Protein AF-A0A3M0WFM6-F1 (afdb_monomer_lite)

Secondary structure (DSSP, 8-state):
--HHHHHHHHHHHS----PPPHHHHHTT-EEEEEEEEE--TTT--EEEEEEE--TTTHHHHHHHHHHHHHHHHTS-SS--GGGTT-EEEEEEEETTSTT--EEEEEEETTTEEEEEEEEE--HHHHHHHHHHHHHSSS---EEEETTEEEEEPPPSEEGGGTGGGGGT-HHHHHHHHHHHHHHHHHT--S--TTSEEEEE-SS-EEEEE---TTTTT--S---TTS-SS--HHHHHHHHHHH-HHHHHHHHHHHHHHHHHHHHHTHHHHHHHHHHHHH-HHHHHTHHHHHHHHHHTTTTT-SSSS---HHHHHH--SHHHHHHHHHHHHHT-

Foldseek 3Di:
DDVVLCQVLCVVPNPAAPADALCRLVPQKDFDDKDQPAQDPPPGTFIKTWTDHPPVCVVVNFLRVLLQVCCQPVVGSDCDPQQPPKDWDTWMFRVNDPQGWIKTWIQGPVRDIWIKIKGFDAVQQVLQLLLCCLQPPDHFRWHDDDRIIITTDDDFDQQVVCPPVCLQDLQSLLQVLLQQLSCLLQQQPPDESRQWGWDDDPVGIHIDGHDRNCRLPHQPAAALLSGRYDHPVRNVSSCVRNPDVRSVVSSLVSLQSSLVSCVVCVVSLLVSLVSQQVDPVQQVSLVVSLCVCVVCQVSNDDPDDGQPSPQSVPQPGPSSNSVSSNCSSNVD

pLDDT: mean 86.94, std 11.02, range [44.09, 97.25]

Radius of gyration: 20.69 Å; chains: 1; bounding box: 52×44×56 Å

Sequence (332 aa):
MGMEEILPHINSYATFSKLPGYREVEEGLREREIEIVRKNPYIGDEVVTHLRIPSKLRRRKLSEIRRIASSLYGGYEEIDGSMEGLRVEGIKRIDYANTRPIELRVVLPGELEKRFFVKKFDEKRWFGLELEDILGPFKFPYSASGEGIYEDSIEGFEARDMGDRLFEDPELVGELIKLDVRSGVMLLGDLHESNYLVEFTDERIIVRPIDFDKMFESFAHMSPAGGLLFSEAEFEKAVRVVGRERYESIVRLERDNIRKRVLESGIRTKRLLEVLASSKEANYDLDKCKKLIISHRNTYAPLSGRFPISGIESARNMGELLENHMRNRLNL

Structure (mmCIF, N/CA/C/O backbone):
data_AF-A0A3M0WFM6-F1
#
_entry.id   AF-A0A3M0WFM6-F1
#
loop_
_atom_site.group_PDB
_atom_site.id
_atom_site.type_symbol
_atom_site.label_atom_id
_atom_site.label_alt_id
_atom_site.label_comp_id
_atom_site.label_asym_id
_atom_site.label_entity_id
_atom_site.label_seq_id
_atom_site.pdbx_PDB_ins_code
_atom_site.Cartn_x
_atom_site.Cartn_y
_atom_site.Cartn_z
_atom_site.occupancy
_atom_site.B_iso_or_equiv
_atom_site.auth_seq_id
_atom_site.auth_comp_id
_atom_site.auth_asym_id
_atom_site.auth_atom_id
_atom_site.pdbx_PDB_model_num
ATOM 1 N N . MET A 1 1 ? 15.943 10.145 6.472 1.00 60.78 1 MET A N 1
ATOM 2 C CA . MET A 1 1 ? 16.897 9.113 6.940 1.00 60.78 1 MET A CA 1
ATOM 3 C C . MET A 1 1 ? 17.554 8.520 5.702 1.00 60.78 1 MET A C 1
ATOM 5 O O . MET A 1 1 ? 16.935 8.562 4.648 1.00 60.78 1 MET A O 1
ATOM 9 N N . GLY A 1 2 ? 18.816 8.089 5.749 1.00 61.25 2 GLY A N 1
ATOM 10 C CA . GLY A 1 2 ? 19.432 7.447 4.576 1.00 61.25 2 GLY A CA 1
ATOM 11 C C . GLY A 1 2 ? 18.961 5.998 4.431 1.00 61.25 2 GLY A C 1
ATOM 12 O O . GLY A 1 2 ? 18.628 5.374 5.437 1.00 61.25 2 GLY A O 1
ATOM 13 N N . MET A 1 3 ? 18.989 5.436 3.214 1.00 65.19 3 MET A N 1
ATOM 14 C CA . MET A 1 3 ? 18.721 4.004 2.987 1.00 65.19 3 MET A CA 1
ATOM 15 C C . MET A 1 3 ? 19.538 3.135 3.958 1.00 65.19 3 MET A C 1
ATOM 17 O O . MET A 1 3 ? 19.006 2.203 4.541 1.00 65.19 3 MET A O 1
ATOM 21 N N . GLU A 1 4 ? 20.796 3.503 4.217 1.00 65.19 4 GLU A N 1
ATOM 22 C CA . GLU A 1 4 ? 21.730 2.815 5.121 1.00 65.19 4 GLU A CA 1
ATOM 23 C C . GLU A 1 4 ? 21.196 2.554 6.540 1.00 65.19 4 GLU A C 1
ATOM 25 O O . GLU A 1 4 ? 21.543 1.535 7.132 1.00 65.19 4 GLU A O 1
ATOM 30 N N . GLU A 1 5 ? 20.334 3.420 7.078 1.00 66.38 5 GLU A N 1
ATOM 31 C CA . GLU A 1 5 ? 19.743 3.257 8.417 1.00 66.38 5 GLU A CA 1
ATOM 32 C C . GLU A 1 5 ? 18.503 2.342 8.403 1.00 66.38 5 GLU A C 1
ATOM 34 O O . GLU A 1 5 ? 18.210 1.668 9.390 1.00 66.38 5 GLU A O 1
ATOM 39 N N . ILE A 1 6 ? 17.799 2.273 7.269 1.00 69.69 6 ILE A N 1
ATOM 40 C CA . ILE A 1 6 ? 16.616 1.423 7.054 1.00 69.69 6 ILE A CA 1
ATOM 41 C C . ILE A 1 6 ? 17.035 0.019 6.601 1.00 69.69 6 ILE A C 1
ATOM 43 O O . ILE A 1 6 ? 16.381 -0.974 6.927 1.00 69.69 6 ILE A O 1
ATOM 47 N N . LEU A 1 7 ? 18.162 -0.079 5.889 1.00 64.62 7 LEU A N 1
ATOM 48 C CA . LEU A 1 7 ? 18.689 -1.317 5.327 1.00 64.62 7 LEU A CA 1
ATOM 49 C C . LEU A 1 7 ? 18.781 -2.451 6.356 1.00 64.62 7 LEU A C 1
ATOM 51 O O . LEU A 1 7 ? 18.325 -3.529 6.022 1.00 64.62 7 LEU A O 1
ATOM 55 N N . PRO A 1 8 ? 19.264 -2.287 7.603 1.00 66.00 8 PRO A N 1
ATOM 56 C CA . PRO A 1 8 ? 19.274 -3.377 8.585 1.00 66.00 8 PRO A CA 1
ATOM 57 C C . PRO A 1 8 ? 17.885 -3.950 8.911 1.00 66.00 8 PRO A C 1
ATOM 59 O O . PRO A 1 8 ? 17.749 -5.150 9.171 1.00 66.00 8 PRO A O 1
ATOM 62 N N . HIS A 1 9 ? 16.851 -3.105 8.897 1.00 69.56 9 HIS A N 1
ATOM 63 C CA . HIS A 1 9 ? 15.471 -3.538 9.087 1.00 69.56 9 HIS A CA 1
ATOM 64 C C . HIS A 1 9 ? 14.950 -4.254 7.845 1.00 69.56 9 HIS A C 1
ATOM 66 O O . HIS A 1 9 ? 14.437 -5.365 7.975 1.00 69.56 9 HIS A O 1
ATOM 72 N N . ILE A 1 10 ? 15.155 -3.667 6.658 1.00 63.72 10 ILE A N 1
ATOM 73 C CA . ILE A 1 10 ? 14.872 -4.323 5.374 1.00 63.72 10 ILE A CA 1
ATOM 74 C C . ILE A 1 10 ? 15.575 -5.683 5.358 1.00 63.72 10 ILE A C 1
ATOM 76 O O . ILE A 1 10 ? 14.895 -6.680 5.267 1.00 63.72 10 ILE A O 1
ATOM 80 N N . ASN A 1 11 ? 16.875 -5.781 5.631 1.00 59.31 11 ASN A N 1
ATOM 81 C CA . ASN A 1 11 ? 17.651 -7.031 5.685 1.00 59.31 11 ASN A CA 1
ATOM 82 C C . ASN A 1 11 ? 17.060 -8.111 6.600 1.00 59.31 11 ASN A C 1
ATOM 84 O O . ASN A 1 11 ? 17.353 -9.291 6.427 1.00 59.31 11 ASN A O 1
ATOM 88 N N . SER A 1 12 ? 16.304 -7.712 7.623 1.00 61.44 12 SER A N 1
ATOM 89 C CA . SER A 1 12 ? 15.719 -8.640 8.586 1.00 61.44 12 SER A CA 1
ATOM 90 C C . SER A 1 12 ? 14.396 -9.248 8.123 1.00 61.44 12 SER A C 1
ATOM 92 O O . SER A 1 12 ? 14.039 -10.319 8.612 1.00 61.44 12 SER A O 1
ATOM 94 N N . TYR A 1 13 ? 13.658 -8.563 7.244 1.00 59.66 13 TYR A N 1
ATOM 95 C CA . TYR A 1 13 ? 12.277 -8.924 6.881 1.00 59.66 13 TYR A CA 1
ATOM 96 C C . TYR A 1 13 ? 11.955 -8.824 5.387 1.00 59.66 13 TYR A C 1
ATOM 98 O O . TYR A 1 13 ? 10.911 -9.292 4.947 1.00 59.66 13 TYR A O 1
ATOM 106 N N . ALA A 1 14 ? 12.874 -8.267 4.618 1.00 51.12 14 ALA A N 1
ATOM 107 C CA . ALA A 1 14 ? 12.911 -8.183 3.177 1.00 51.12 14 ALA A CA 1
ATOM 108 C C . ALA A 1 14 ? 14.264 -8.736 2.696 1.00 51.12 14 ALA A C 1
ATOM 110 O O . ALA A 1 14 ? 15.294 -8.665 3.372 1.00 51.12 14 ALA A O 1
ATOM 111 N N . THR A 1 15 ? 14.274 -9.335 1.513 1.00 47.84 15 THR A N 1
ATOM 112 C CA . THR A 1 15 ? 15.506 -9.807 0.879 1.00 47.84 15 THR A CA 1
ATOM 113 C C . THR A 1 15 ? 16.409 -8.613 0.579 1.00 47.84 15 THR A C 1
ATOM 115 O O . THR A 1 15 ? 16.064 -7.781 -0.261 1.00 47.84 15 THR A O 1
ATOM 118 N N . PHE A 1 16 ? 17.566 -8.519 1.251 1.00 47.47 16 PHE A N 1
ATOM 119 C CA . PHE A 1 16 ? 18.608 -7.581 0.830 1.00 47.47 16 PHE A CA 1
ATOM 120 C C . PHE A 1 16 ? 18.943 -7.883 -0.615 1.00 47.47 16 PHE A C 1
ATOM 122 O O . PHE A 1 16 ? 19.230 -9.036 -0.942 1.00 47.47 16 PHE A O 1
ATOM 129 N N . SER A 1 17 ? 18.884 -6.852 -1.452 1.00 60.25 17 SER A N 1
ATOM 130 C CA . SER A 1 17 ? 19.018 -7.048 -2.874 1.00 60.25 17 SER A CA 1
ATOM 131 C C . SER A 1 17 ? 20.182 -6.225 -3.432 1.00 60.25 17 SER A C 1
ATOM 133 O O . SER A 1 17 ? 20.265 -5.022 -3.195 1.00 60.25 17 SER A O 1
ATOM 135 N N . LYS A 1 18 ? 21.101 -6.832 -4.190 1.00 71.12 18 LYS A N 1
ATOM 136 C CA . LYS A 1 18 ? 22.095 -6.126 -5.032 1.00 71.12 18 LYS A CA 1
ATOM 137 C C . LYS A 1 18 ? 21.456 -5.623 -6.334 1.00 71.12 18 LYS A C 1
ATOM 139 O O . LYS A 1 18 ? 22.113 -5.594 -7.386 1.00 71.12 18 LYS A O 1
ATOM 144 N N . LEU A 1 19 ? 20.154 -5.363 -6.309 1.00 82.06 19 LEU A N 1
ATOM 145 C CA . LEU A 1 19 ? 19.385 -4.932 -7.462 1.00 82.06 19 LEU A CA 1
ATOM 146 C C . LEU A 1 19 ? 19.747 -3.488 -7.839 1.00 82.06 19 LEU A C 1
ATOM 148 O O . LEU A 1 19 ? 20.232 -2.725 -7.010 1.00 82.06 19 LEU A O 1
ATOM 152 N N . PRO A 1 20 ? 19.563 -3.113 -9.109 1.00 85.31 20 PRO A N 1
ATOM 153 C CA . PRO A 1 20 ? 19.909 -1.778 -9.586 1.00 85.31 20 PRO A CA 1
ATOM 154 C C . PRO A 1 20 ? 18.926 -0.732 -9.053 1.00 85.31 20 PRO A C 1
ATOM 156 O O . PRO A 1 20 ? 17.717 -0.879 -9.233 1.00 85.31 20 PRO A O 1
ATOM 159 N N . GLY A 1 21 ? 19.415 0.356 -8.460 1.00 86.81 21 GLY A N 1
ATOM 160 C CA . GLY A 1 21 ? 18.557 1.441 -7.970 1.00 86.81 21 GLY A CA 1
ATOM 161 C C . GLY A 1 21 ? 17.763 2.140 -9.086 1.00 86.81 21 GLY A C 1
ATOM 162 O O . GLY A 1 21 ? 18.010 1.932 -10.275 1.00 86.81 21 GLY A O 1
ATOM 163 N N . TYR A 1 22 ? 16.836 3.037 -8.724 1.00 88.94 22 TYR A N 1
ATOM 164 C CA . TYR A 1 22 ? 15.985 3.745 -9.699 1.00 88.94 22 TYR A CA 1
ATOM 165 C C . TYR A 1 22 ? 16.795 4.396 -10.838 1.00 88.94 22 TYR A C 1
ATOM 167 O O . TYR A 1 22 ? 16.509 4.178 -12.016 1.00 88.94 22 TYR A O 1
ATOM 175 N N . ARG A 1 23 ? 17.857 5.146 -10.498 1.00 88.38 23 ARG A N 1
ATOM 176 C CA . ARG A 1 23 ? 18.717 5.810 -11.496 1.00 88.38 23 ARG A CA 1
ATOM 177 C C . ARG A 1 23 ? 19.427 4.814 -12.400 1.00 88.38 23 ARG A C 1
ATOM 179 O O . ARG A 1 23 ? 19.553 5.064 -13.593 1.00 88.38 23 ARG A O 1
ATOM 186 N N . GLU A 1 24 ? 19.888 3.697 -11.845 1.00 89.94 24 GLU A N 1
ATOM 187 C CA . GLU A 1 24 ? 20.563 2.657 -12.617 1.00 89.94 24 GLU A CA 1
ATOM 188 C C . GLU A 1 24 ? 19.611 1.997 -13.602 1.00 89.94 24 GLU A C 1
ATOM 190 O O . GLU A 1 24 ? 20.040 1.722 -14.713 1.00 89.94 24 GLU A O 1
ATOM 195 N N . VAL A 1 25 ? 18.330 1.808 -13.262 1.00 90.38 25 VAL A N 1
ATOM 196 C CA . VAL A 1 25 ? 17.303 1.322 -14.199 1.00 90.38 25 VAL A CA 1
ATOM 197 C C . VAL A 1 25 ? 17.003 2.369 -15.276 1.00 90.38 25 VAL A C 1
ATOM 199 O O . VAL A 1 25 ? 16.996 2.038 -16.466 1.00 90.38 25 VAL A O 1
ATOM 202 N N . GLU A 1 26 ? 16.844 3.636 -14.892 1.00 91.94 26 GLU A N 1
ATOM 203 C CA . GLU A 1 26 ? 16.517 4.752 -15.792 1.00 91.94 26 GLU A CA 1
ATOM 204 C C . GLU A 1 26 ? 17.650 5.083 -16.784 1.00 91.94 26 GLU A C 1
ATOM 206 O O . GLU A 1 26 ? 17.400 5.405 -17.950 1.00 91.94 26 GLU A O 1
ATOM 211 N N . GLU A 1 27 ? 18.911 4.969 -16.355 1.00 92.25 27 GLU A N 1
ATOM 212 C CA . GLU A 1 27 ? 20.076 5.461 -17.093 1.00 92.25 27 GLU A CA 1
ATOM 213 C C . GLU A 1 27 ? 20.142 4.906 -18.526 1.00 92.25 27 GLU A C 1
ATOM 215 O O . GLU A 1 27 ? 20.224 3.701 -18.757 1.00 92.25 27 GLU A O 1
ATOM 220 N N . GLY A 1 28 ? 20.177 5.785 -19.525 1.00 91.06 28 GLY A N 1
ATOM 221 C CA . GLY A 1 28 ? 20.380 5.381 -20.916 1.00 91.06 28 GLY A CA 1
ATOM 222 C C . GLY A 1 28 ? 19.154 4.772 -21.602 1.00 91.06 28 GLY A C 1
ATOM 223 O O . GLY A 1 28 ? 19.253 4.451 -22.790 1.00 91.06 28 GLY A O 1
ATOM 224 N N . LEU A 1 29 ? 18.003 4.665 -20.927 1.00 94.50 29 LEU A N 1
ATOM 225 C CA . LEU A 1 29 ? 16.721 4.484 -21.609 1.00 94.50 29 LEU A CA 1
ATOM 226 C C . LEU A 1 29 ? 16.443 5.691 -22.517 1.00 94.50 29 LEU A C 1
ATOM 228 O O . LEU A 1 29 ? 16.884 6.814 -22.260 1.00 94.50 29 LEU A O 1
ATOM 232 N N . ARG A 1 30 ? 15.757 5.453 -23.635 1.00 95.25 30 ARG A N 1
ATOM 233 C CA . ARG A 1 30 ? 15.396 6.497 -24.602 1.00 95.25 30 ARG A CA 1
ATOM 234 C C . ARG A 1 30 ? 13.903 6.493 -24.832 1.00 95.25 30 ARG A C 1
ATOM 236 O O . ARG A 1 30 ? 13.300 5.429 -24.890 1.00 95.25 30 ARG A O 1
ATOM 243 N N . GLU A 1 31 ? 13.337 7.671 -25.026 1.00 95.75 31 GLU A N 1
ATOM 244 C CA . GLU A 1 31 ? 11.938 7.808 -25.406 1.00 95.75 31 GLU A CA 1
ATOM 245 C C . GLU A 1 31 ? 11.722 7.199 -26.795 1.00 95.75 31 GLU A C 1
ATOM 247 O O . GLU A 1 31 ? 12.588 7.264 -27.682 1.00 95.75 31 GLU A O 1
ATOM 252 N N . ARG A 1 32 ? 10.590 6.519 -26.945 1.00 94.38 32 ARG A N 1
ATOM 253 C CA . ARG A 1 32 ? 10.145 5.913 -28.196 1.00 94.38 32 ARG A CA 1
ATOM 254 C C . ARG A 1 32 ? 8.880 6.599 -28.684 1.00 94.38 32 ARG A C 1
ATOM 256 O O . ARG A 1 32 ? 8.830 6.991 -29.843 1.00 94.38 32 ARG A O 1
ATOM 263 N N . GLU A 1 33 ? 7.889 6.697 -27.811 1.00 95.69 33 GLU A N 1
ATOM 264 C CA . GLU A 1 33 ? 6.546 7.167 -28.132 1.00 95.69 33 GLU A CA 1
ATOM 265 C C . GLU A 1 33 ? 5.888 7.730 -26.875 1.00 95.69 33 GLU A C 1
ATOM 267 O O . GLU A 1 33 ? 6.171 7.269 -25.771 1.00 95.69 33 GLU A O 1
ATOM 272 N N . ILE A 1 34 ? 5.025 8.723 -27.057 1.00 95.31 34 ILE A N 1
ATOM 273 C CA . ILE A 1 34 ? 4.228 9.329 -25.997 1.00 95.31 34 ILE A CA 1
ATOM 274 C C . ILE A 1 34 ? 2.766 8.982 -26.274 1.00 95.31 34 ILE A C 1
ATOM 276 O O . ILE A 1 34 ? 2.267 9.235 -27.369 1.00 95.31 34 ILE A O 1
ATOM 280 N N . GLU A 1 35 ? 2.096 8.407 -25.284 1.00 95.31 35 GLU A N 1
ATOM 281 C CA . GLU A 1 35 ? 0.701 7.984 -25.346 1.00 95.31 35 GLU A CA 1
ATOM 282 C C . GLU A 1 35 ? -0.120 8.817 -24.355 1.00 95.31 35 GLU A C 1
ATOM 284 O O . GLU A 1 35 ? 0.214 8.897 -23.172 1.00 95.31 35 GLU A O 1
ATOM 289 N N . ILE A 1 36 ? -1.202 9.436 -24.834 1.00 93.19 36 ILE A N 1
ATOM 290 C CA . ILE A 1 36 ? -2.195 10.082 -23.970 1.00 93.19 36 ILE A CA 1
ATOM 291 C C . ILE A 1 36 ? -3.143 8.991 -23.480 1.00 93.19 36 ILE A C 1
ATOM 293 O O . ILE A 1 36 ? -3.945 8.481 -24.263 1.00 93.19 36 ILE A O 1
ATOM 297 N N . VAL A 1 37 ? -3.048 8.643 -22.198 1.00 90.25 37 VAL A N 1
ATOM 298 C CA . VAL A 1 37 ? -3.878 7.592 -21.589 1.00 90.25 37 VAL A CA 1
ATOM 299 C C . VAL A 1 37 ? -5.224 8.132 -21.122 1.00 90.25 37 VAL A C 1
ATOM 301 O O . VAL A 1 37 ? -6.227 7.424 -21.181 1.00 90.25 37 VAL A O 1
ATOM 304 N N . ARG A 1 38 ? -5.283 9.409 -20.728 1.00 85.75 38 ARG A N 1
ATOM 305 C CA . ARG A 1 38 ? -6.531 10.077 -20.348 1.00 85.75 38 ARG A CA 1
ATOM 306 C C . ARG A 1 38 ? -6.473 11.545 -20.731 1.00 85.75 38 ARG A C 1
ATOM 308 O O . ARG A 1 38 ? -5.509 12.236 -20.422 1.00 85.75 38 ARG A O 1
ATOM 315 N N . LYS A 1 39 ? -7.526 12.043 -21.377 1.00 87.69 39 LYS A N 1
ATOM 316 C CA . LYS A 1 39 ? -7.666 13.480 -21.631 1.00 87.69 39 LYS A CA 1
ATOM 317 C C . LYS A 1 39 ? -8.304 14.159 -20.434 1.00 87.69 39 LYS A C 1
ATOM 319 O O . LYS A 1 39 ? -9.345 13.697 -19.967 1.00 87.69 39 LYS A O 1
ATOM 324 N N . ASN A 1 40 ? -7.731 15.268 -19.980 1.00 79.25 40 ASN A N 1
ATOM 325 C CA . ASN A 1 40 ? -8.344 16.073 -18.929 1.00 79.25 40 ASN A CA 1
ATOM 326 C C . ASN A 1 40 ? -8.252 17.569 -19.270 1.00 79.25 40 ASN A C 1
ATOM 328 O O . ASN A 1 40 ? -7.165 18.150 -19.233 1.00 79.25 40 ASN A O 1
ATOM 332 N N . PRO A 1 41 ? -9.388 18.223 -19.575 1.00 75.44 41 PRO A N 1
ATOM 333 C CA . PRO A 1 41 ? -9.395 19.611 -20.027 1.00 75.44 41 PRO A CA 1
ATOM 334 C C . PRO A 1 41 ? -9.065 20.626 -18.921 1.00 75.44 41 PRO A C 1
ATOM 336 O O . PRO A 1 41 ? -8.874 21.799 -19.233 1.00 75.44 41 PRO A O 1
ATOM 339 N N . TYR A 1 42 ? -9.008 20.209 -17.651 1.00 74.50 42 TYR A N 1
ATOM 340 C CA . TYR A 1 42 ? -8.830 21.110 -16.508 1.00 74.50 42 TYR A CA 1
ATOM 341 C C . TYR A 1 42 ? -7.418 21.085 -15.923 1.00 74.50 42 TYR A C 1
ATOM 343 O O . TYR A 1 42 ? -6.902 22.135 -15.548 1.00 74.50 42 TYR A O 1
ATOM 351 N N . ILE A 1 43 ? -6.796 19.907 -15.844 1.00 75.44 43 ILE A N 1
ATOM 352 C CA . ILE A 1 43 ? -5.472 19.725 -15.216 1.00 75.44 43 ILE A CA 1
ATOM 353 C C . ILE A 1 43 ? -4.396 19.213 -16.183 1.00 75.44 43 ILE A C 1
ATOM 355 O O . ILE A 1 43 ? -3.245 19.055 -15.785 1.00 75.44 43 ILE A O 1
ATOM 359 N N . GLY A 1 44 ? -4.745 19.027 -17.460 1.00 83.25 44 GLY A N 1
ATOM 360 C CA . GLY A 1 44 ? -3.849 18.513 -18.493 1.00 83.25 44 GLY A CA 1
ATOM 361 C C . GLY A 1 44 ? -3.975 17.004 -18.685 1.00 83.25 44 GLY A C 1
ATOM 362 O O . GLY A 1 44 ? -4.418 16.280 -17.798 1.00 83.25 44 GLY A O 1
ATOM 363 N N . ASP A 1 45 ? -3.606 16.539 -19.875 1.00 89.81 45 ASP A N 1
ATOM 364 C CA . ASP A 1 45 ? -3.698 15.129 -20.244 1.00 89.81 45 ASP A CA 1
ATOM 365 C C . ASP A 1 45 ? -2.780 14.257 -19.369 1.00 89.81 45 ASP A C 1
ATOM 367 O O . ASP A 1 45 ? -1.619 14.593 -19.123 1.00 89.81 45 ASP A O 1
ATOM 371 N N . GLU A 1 46 ? -3.292 13.107 -18.930 1.00 90.56 46 GLU A N 1
ATOM 372 C CA . GLU A 1 46 ? -2.481 12.063 -18.312 1.00 90.56 46 GLU A CA 1
ATOM 373 C C . GLU A 1 46 ? -1.746 11.315 -19.429 1.00 90.56 46 GLU A C 1
ATOM 375 O O . GLU A 1 46 ? -2.352 10.813 -20.385 1.00 90.56 46 GLU A O 1
ATOM 380 N N . VAL A 1 47 ? -0.420 11.271 -19.325 1.00 93.44 47 VAL A N 1
ATOM 381 C CA . VAL A 1 47 ? 0.470 10.818 -20.395 1.00 93.44 47 VAL A CA 1
ATOM 382 C C . VAL A 1 47 ? 1.450 9.773 -19.875 1.00 93.44 47 VAL A C 1
ATOM 384 O O . VAL A 1 47 ? 1.953 9.875 -18.754 1.00 93.44 47 VAL A O 1
ATOM 387 N N . VAL A 1 48 ? 1.755 8.787 -20.718 1.00 95.75 48 VAL A N 1
ATOM 388 C CA . VAL A 1 48 ? 2.834 7.822 -20.491 1.00 95.75 48 VAL A CA 1
ATOM 389 C C . VAL A 1 48 ? 3.841 7.863 -21.637 1.00 95.75 48 VAL A C 1
ATOM 391 O O . VAL A 1 48 ? 3.478 7.946 -22.812 1.00 95.75 48 VAL A O 1
ATOM 394 N N . THR A 1 49 ? 5.126 7.762 -21.308 1.00 96.62 49 THR A N 1
ATOM 395 C CA . THR A 1 49 ? 6.204 7.682 -22.297 1.00 96.62 49 THR A CA 1
ATOM 396 C C . THR A 1 49 ? 6.687 6.245 -22.418 1.00 96.62 49 THR A C 1
ATOM 398 O O . THR A 1 49 ? 7.295 5.700 -21.497 1.00 96.62 49 THR A O 1
ATOM 401 N N . HIS A 1 50 ? 6.491 5.626 -23.578 1.00 97.12 50 HIS A N 1
ATOM 402 C CA . HIS A 1 50 ? 7.099 4.340 -23.905 1.00 97.12 50 HIS A CA 1
ATOM 403 C C . HIS A 1 50 ? 8.603 4.513 -24.086 1.00 97.12 50 HIS A C 1
ATOM 405 O O . HIS A 1 50 ? 9.073 5.346 -24.868 1.00 97.12 50 HIS A O 1
ATOM 411 N N . LEU A 1 51 ? 9.372 3.691 -23.380 1.00 96.88 51 LEU A N 1
ATOM 412 C CA . LEU A 1 51 ? 10.826 3.721 -23.374 1.00 96.88 51 LEU A CA 1
ATOM 413 C C . LEU A 1 51 ? 11.392 2.542 -24.168 1.00 96.88 51 LEU A C 1
ATOM 415 O O . LEU A 1 51 ? 10.836 1.446 -24.224 1.00 96.88 51 LEU A O 1
ATOM 419 N N . ARG A 1 52 ? 12.554 2.757 -24.783 1.00 95.38 52 ARG A N 1
ATOM 420 C CA . ARG A 1 52 ? 13.335 1.724 -25.465 1.00 95.38 52 ARG A CA 1
ATOM 421 C C . ARG A 1 52 ? 14.739 1.638 -24.891 1.00 95.38 52 ARG A C 1
ATOM 423 O O . ARG A 1 52 ? 15.366 2.649 -24.572 1.00 95.38 52 ARG A O 1
ATOM 430 N N . ILE A 1 53 ? 15.267 0.419 -24.857 1.00 96.00 53 ILE A N 1
ATOM 431 C CA . ILE A 1 53 ? 16.664 0.169 -24.509 1.00 96.00 53 ILE A CA 1
ATOM 432 C C . ILE A 1 53 ? 17.526 0.278 -25.780 1.00 96.00 53 ILE A C 1
ATOM 434 O O . ILE A 1 53 ? 17.295 -0.473 -26.734 1.00 96.00 53 ILE A O 1
ATOM 438 N N . PRO A 1 54 ? 18.544 1.157 -25.828 1.00 95.19 54 PRO A N 1
ATOM 439 C CA . PRO A 1 54 ? 19.497 1.192 -26.935 1.00 95.19 54 PRO A CA 1
ATOM 440 C C . PRO A 1 54 ? 20.248 -0.134 -27.097 1.00 95.19 54 PRO A C 1
ATOM 442 O O . PRO A 1 54 ? 20.635 -0.753 -26.107 1.00 95.19 54 PRO A O 1
ATOM 445 N N . SER A 1 55 ? 20.559 -0.535 -28.335 1.00 94.62 55 SER A N 1
ATOM 446 C CA . SER A 1 55 ? 21.213 -1.824 -28.627 1.00 94.62 55 SER A CA 1
ATOM 447 C C . SER A 1 55 ? 22.506 -2.047 -27.834 1.00 94.62 55 SER A C 1
ATOM 449 O O . SER A 1 55 ? 22.755 -3.156 -27.373 1.00 94.62 55 SER A O 1
ATOM 451 N N . LYS A 1 56 ? 23.285 -0.979 -27.598 1.00 95.25 56 LYS A N 1
ATOM 452 C CA . LYS A 1 56 ? 24.531 -1.018 -26.810 1.00 95.25 56 LYS A CA 1
ATOM 453 C C . LYS A 1 56 ? 24.317 -1.384 -25.333 1.00 95.25 56 LYS A C 1
ATOM 455 O O . LYS A 1 56 ? 25.213 -1.947 -24.721 1.00 95.25 56 LYS A O 1
ATOM 460 N N . LEU A 1 57 ? 23.146 -1.078 -24.769 1.00 94.44 57 LEU A N 1
ATOM 461 C CA . LEU A 1 57 ? 22.812 -1.313 -23.358 1.00 94.44 57 LEU A CA 1
ATOM 462 C C . LEU A 1 57 ? 21.896 -2.529 -23.153 1.00 94.44 57 LEU A C 1
ATOM 464 O O . LEU A 1 57 ? 21.665 -2.932 -22.015 1.00 94.44 57 LEU A O 1
ATOM 468 N N . ARG A 1 58 ? 21.393 -3.137 -24.239 1.00 93.00 58 ARG A N 1
ATOM 469 C CA . ARG A 1 58 ? 20.345 -4.170 -24.211 1.00 93.00 58 ARG A CA 1
ATOM 470 C C . ARG A 1 58 ? 20.659 -5.322 -23.263 1.00 93.00 58 ARG A C 1
ATOM 472 O O . ARG A 1 58 ? 19.831 -5.647 -22.423 1.00 93.00 58 ARG A O 1
ATOM 479 N N . ARG A 1 59 ? 21.854 -5.915 -23.359 1.00 92.12 59 ARG A N 1
ATOM 480 C CA . ARG A 1 59 ? 22.240 -7.056 -22.510 1.00 92.12 59 ARG A CA 1
ATOM 481 C C . ARG A 1 59 ? 22.240 -6.688 -21.023 1.00 92.12 59 ARG A C 1
ATOM 483 O O . ARG A 1 59 ? 21.674 -7.425 -20.225 1.00 92.12 59 ARG A O 1
ATOM 490 N N . ARG A 1 60 ? 22.846 -5.548 -20.677 1.00 92.69 60 ARG A N 1
ATOM 491 C CA . ARG A 1 60 ? 22.972 -5.064 -19.296 1.00 92.69 60 ARG A CA 1
ATOM 492 C C . ARG A 1 60 ? 21.596 -4.776 -18.686 1.00 92.69 60 ARG A C 1
ATOM 494 O O . ARG A 1 60 ? 21.241 -5.373 -17.680 1.00 92.69 60 ARG A O 1
ATOM 501 N N . LYS A 1 61 ? 20.784 -3.967 -19.373 1.00 93.62 61 LYS A N 1
ATOM 502 C CA . LYS A 1 61 ? 19.448 -3.548 -18.916 1.00 93.62 61 LYS A CA 1
ATOM 503 C C . LYS A 1 61 ? 18.457 -4.694 -18.784 1.00 93.62 61 LYS A C 1
ATOM 505 O O . LYS A 1 61 ? 17.706 -4.749 -17.820 1.00 93.62 61 LYS A O 1
ATOM 510 N N . LEU A 1 62 ? 18.460 -5.631 -19.732 1.00 93.31 62 LEU A N 1
ATOM 511 C CA . LEU A 1 62 ? 17.607 -6.813 -19.615 1.00 93.31 62 LEU A CA 1
ATOM 512 C C . LEU A 1 62 ? 18.030 -7.684 -18.429 1.00 93.31 62 LEU A C 1
ATOM 514 O O . LEU A 1 62 ? 17.167 -8.222 -17.752 1.00 93.31 62 LEU A O 1
ATOM 518 N N . SER A 1 63 ? 19.332 -7.807 -18.154 1.00 90.88 63 SER A N 1
ATOM 519 C CA . SER A 1 63 ? 19.813 -8.537 -16.976 1.00 90.88 63 SER A CA 1
ATOM 520 C C . SER A 1 63 ? 19.375 -7.866 -15.673 1.00 90.88 63 SER A C 1
ATOM 522 O O . SER A 1 63 ? 18.914 -8.547 -14.768 1.00 90.88 63 SER A O 1
ATOM 524 N N . GLU A 1 64 ? 19.504 -6.544 -15.591 1.00 91.25 64 GLU A N 1
ATOM 525 C CA . GLU A 1 64 ? 19.060 -5.714 -14.465 1.00 91.25 64 GLU A CA 1
ATOM 526 C C . GLU A 1 64 ? 17.562 -5.903 -14.173 1.00 91.25 64 GLU A C 1
ATOM 528 O O . GLU A 1 64 ? 17.189 -6.300 -13.071 1.00 91.25 64 GLU A O 1
ATOM 533 N N . ILE A 1 65 ? 16.712 -5.714 -15.188 1.00 93.19 65 ILE A N 1
ATOM 534 C CA . ILE A 1 65 ? 15.252 -5.849 -15.075 1.00 93.19 65 ILE A CA 1
ATOM 535 C C . ILE A 1 65 ? 14.848 -7.276 -14.688 1.00 93.19 65 ILE A C 1
ATOM 537 O O . ILE A 1 65 ? 13.980 -7.470 -13.840 1.00 93.19 65 ILE A O 1
ATOM 541 N N . ARG A 1 66 ? 15.487 -8.287 -15.285 1.00 91.94 66 ARG A N 1
ATOM 542 C CA . ARG A 1 66 ? 15.189 -9.690 -14.980 1.00 91.94 66 ARG A CA 1
ATOM 543 C C . ARG A 1 66 ? 15.526 -10.070 -13.545 1.00 91.94 66 ARG A C 1
ATOM 545 O O . ARG A 1 66 ? 14.773 -10.831 -12.956 1.00 91.94 66 ARG A O 1
ATOM 552 N N . ARG A 1 67 ? 16.619 -9.545 -12.983 1.00 89.62 67 ARG A N 1
ATOM 553 C CA . ARG A 1 67 ? 16.966 -9.772 -11.572 1.00 89.62 67 ARG A CA 1
ATOM 554 C C . ARG A 1 67 ? 15.916 -9.175 -10.637 1.00 89.62 67 ARG A C 1
ATOM 556 O O . ARG A 1 67 ? 15.546 -9.822 -9.664 1.00 89.62 67 ARG A O 1
ATOM 563 N N . ILE A 1 68 ? 15.386 -7.989 -10.961 1.00 90.31 68 ILE A N 1
ATOM 564 C CA . ILE A 1 68 ? 14.290 -7.388 -10.182 1.00 90.31 68 ILE A CA 1
ATOM 565 C C . ILE A 1 68 ? 13.045 -8.278 -10.241 1.00 90.31 68 ILE A C 1
ATOM 567 O O . ILE A 1 68 ? 12.504 -8.643 -9.203 1.00 90.31 68 ILE A O 1
ATOM 571 N N . ALA A 1 69 ? 12.630 -8.685 -11.442 1.00 90.75 69 ALA A N 1
ATOM 572 C CA . ALA A 1 69 ? 11.476 -9.566 -11.614 1.00 90.75 69 ALA A CA 1
ATOM 573 C C . ALA A 1 69 ? 11.669 -10.928 -10.917 1.00 90.75 69 ALA A C 1
ATOM 575 O O . ALA A 1 69 ? 10.745 -11.436 -10.291 1.00 90.75 69 ALA A O 1
ATOM 576 N N . SER A 1 70 ? 12.875 -11.498 -10.964 1.00 87.88 70 SER A N 1
ATOM 577 C CA . SER A 1 70 ? 13.228 -12.715 -10.223 1.00 87.88 70 SER A CA 1
ATOM 578 C C . SER A 1 70 ? 13.084 -12.526 -8.714 1.00 87.88 70 SER A C 1
ATOM 580 O O . SER A 1 70 ? 12.488 -13.364 -8.044 1.00 87.88 70 SER A O 1
ATOM 582 N N . SER A 1 71 ? 13.537 -11.390 -8.178 1.00 86.12 71 SER A N 1
ATOM 583 C CA . SER A 1 71 ? 13.380 -11.089 -6.754 1.00 86.12 71 SER A CA 1
ATOM 584 C C . SER A 1 71 ? 11.915 -10.941 -6.347 1.00 86.12 71 SER A C 1
ATOM 586 O O . SER A 1 71 ? 11.560 -11.402 -5.267 1.00 86.12 71 SER A O 1
ATOM 588 N N . LEU A 1 72 ? 11.082 -10.301 -7.173 1.00 86.44 72 LEU A N 1
ATOM 589 C CA . LEU A 1 72 ? 9.664 -10.083 -6.865 1.00 86.44 72 LEU A CA 1
ATOM 590 C C . LEU A 1 72 ? 8.834 -11.368 -6.977 1.00 86.44 72 LEU A C 1
ATOM 592 O O . LEU A 1 72 ? 7.974 -11.610 -6.136 1.00 86.44 72 LEU A O 1
ATOM 596 N N . TYR A 1 73 ? 9.085 -12.189 -8.002 1.00 86.44 73 TYR A N 1
ATOM 597 C CA . TYR A 1 73 ? 8.203 -13.310 -8.356 1.00 86.44 73 TYR A CA 1
ATOM 598 C C . TYR A 1 73 ? 8.788 -14.695 -8.075 1.00 86.44 73 TYR A C 1
ATOM 600 O O . TYR A 1 73 ? 8.034 -15.631 -7.829 1.00 86.44 73 TYR A O 1
ATOM 608 N N . GLY A 1 74 ? 10.113 -14.834 -8.116 1.00 78.00 74 GLY A N 1
ATOM 609 C CA . GLY A 1 74 ? 10.826 -16.079 -7.818 1.00 78.00 74 GLY A CA 1
ATOM 610 C C . GLY A 1 74 ? 11.389 -16.138 -6.396 1.00 78.00 74 GLY A C 1
ATOM 611 O O . GLY A 1 74 ? 11.818 -17.198 -5.958 1.00 78.00 74 GLY A O 1
ATOM 612 N N . GLY A 1 75 ? 11.403 -15.016 -5.666 1.00 73.44 75 GLY A N 1
ATOM 613 C CA . GLY A 1 75 ? 11.946 -14.927 -4.304 1.00 73.44 75 GLY A CA 1
ATOM 614 C C . GLY A 1 75 ? 13.479 -14.911 -4.222 1.00 73.44 75 GLY A C 1
ATOM 615 O O . GLY A 1 75 ? 14.028 -14.887 -3.121 1.00 73.44 75 GLY A O 1
ATOM 616 N N . TYR A 1 76 ? 14.176 -14.887 -5.365 1.00 72.19 76 TYR A N 1
ATOM 617 C CA . TYR A 1 76 ? 15.638 -14.871 -5.451 1.00 72.19 76 TYR A CA 1
ATOM 618 C C . TYR A 1 76 ? 16.118 -13.810 -6.444 1.00 72.19 76 TYR A C 1
ATOM 620 O O . TYR A 1 76 ? 15.567 -13.659 -7.532 1.00 72.19 76 TYR A O 1
ATOM 628 N N . GLU A 1 77 ? 17.181 -13.084 -6.096 1.00 70.69 77 GLU A N 1
ATOM 629 C CA . GLU A 1 77 ? 17.801 -12.106 -7.002 1.00 70.69 77 GLU A CA 1
ATOM 630 C C . GLU A 1 77 ? 18.440 -12.733 -8.243 1.00 70.69 77 GLU A C 1
ATOM 632 O O . GLU A 1 77 ? 18.495 -12.113 -9.310 1.00 70.69 77 GLU A O 1
ATOM 637 N N . GLU A 1 78 ? 19.029 -13.915 -8.067 1.00 74.81 78 GLU A N 1
ATOM 638 C CA . GLU A 1 78 ? 19.648 -14.652 -9.154 1.00 74.81 78 GLU A CA 1
ATOM 639 C C . GLU A 1 78 ? 18.561 -15.342 -9.967 1.00 74.81 78 GLU A C 1
ATOM 641 O O . GLU A 1 78 ? 17.615 -15.905 -9.423 1.00 74.81 78 GLU A O 1
ATOM 646 N N . ILE A 1 79 ? 18.709 -15.277 -11.288 1.00 74.25 79 ILE A N 1
ATOM 647 C CA . ILE A 1 79 ? 17.829 -15.987 -12.208 1.00 74.25 79 ILE A CA 1
ATOM 648 C C . ILE A 1 79 ? 18.282 -17.443 -12.179 1.00 74.25 79 ILE A C 1
ATOM 650 O O . ILE A 1 79 ? 19.304 -17.782 -12.779 1.00 74.25 79 ILE A O 1
ATOM 654 N N . ASP A 1 80 ? 17.549 -18.281 -11.461 1.00 73.56 80 ASP A N 1
ATOM 655 C CA . ASP A 1 80 ? 17.730 -19.725 -11.514 1.00 73.56 80 ASP A CA 1
ATOM 656 C C . ASP A 1 80 ? 16.894 -20.347 -12.651 1.00 73.56 80 ASP A C 1
ATOM 658 O O . ASP A 1 80 ? 16.236 -19.650 -13.433 1.00 73.56 80 ASP A O 1
ATOM 662 N N . GLY A 1 81 ? 16.921 -21.678 -12.756 1.00 68.56 81 GLY A N 1
ATOM 663 C CA . GLY A 1 81 ? 16.188 -22.406 -13.794 1.00 68.56 81 GLY A CA 1
ATOM 664 C C . GLY A 1 81 ? 14.668 -22.192 -13.765 1.00 68.56 81 GLY A C 1
ATOM 665 O O . GLY A 1 81 ? 14.021 -22.366 -14.793 1.00 68.56 81 GLY A O 1
ATOM 666 N N . SER A 1 82 ? 14.083 -21.772 -12.636 1.00 69.50 82 SER A N 1
ATOM 667 C CA . SER A 1 82 ? 12.640 -21.506 -12.530 1.00 69.50 82 SER A CA 1
ATOM 668 C C . SER A 1 82 ? 12.213 -20.216 -13.233 1.00 69.50 82 SER A C 1
ATOM 670 O O . SER A 1 82 ? 11.048 -20.072 -13.594 1.00 69.50 82 SER A O 1
ATOM 672 N N . MET A 1 83 ? 13.163 -19.309 -13.475 1.00 79.50 83 MET A N 1
ATOM 673 C CA . MET A 1 83 ? 12.962 -18.030 -14.161 1.00 79.50 83 MET A CA 1
ATOM 674 C C . MET A 1 83 ? 13.577 -18.035 -15.575 1.00 79.50 83 MET A C 1
ATOM 676 O O . MET A 1 83 ? 13.635 -16.998 -16.252 1.00 79.50 83 MET A O 1
ATOM 680 N N . GLU A 1 84 ? 14.029 -19.201 -16.051 1.00 78.81 84 GLU A N 1
ATOM 681 C CA . GLU A 1 84 ? 14.561 -19.380 -17.399 1.00 78.81 84 GLU A CA 1
ATOM 682 C C . GLU A 1 84 ? 13.449 -19.184 -18.441 1.00 78.81 84 GLU A C 1
ATOM 684 O O . GLU A 1 84 ? 12.421 -19.853 -18.431 1.00 78.81 84 GLU A O 1
ATOM 689 N N . GLY A 1 85 ? 13.642 -18.221 -19.346 1.00 81.50 85 GLY A N 1
ATOM 690 C CA . GLY A 1 85 ? 12.618 -17.814 -20.315 1.00 81.50 85 GLY A CA 1
ATOM 691 C C . GLY A 1 85 ? 11.906 -16.501 -19.984 1.00 81.50 85 GLY A C 1
ATOM 692 O O . GLY A 1 85 ? 11.127 -16.032 -20.809 1.00 81.50 85 GLY A O 1
ATOM 693 N N . LEU A 1 86 ? 12.225 -15.846 -18.858 1.00 90.19 86 LEU A N 1
ATOM 694 C CA . LEU A 1 86 ? 11.707 -14.512 -18.537 1.00 90.19 86 LEU A CA 1
ATOM 695 C C . LEU A 1 86 ? 12.012 -13.500 -19.658 1.00 90.19 86 LEU A C 1
ATOM 697 O O . LEU A 1 86 ? 13.174 -13.267 -20.039 1.00 90.19 86 LEU A O 1
ATOM 701 N N . ARG A 1 87 ? 10.975 -12.825 -20.157 1.00 93.88 87 ARG A N 1
ATOM 702 C CA . ARG A 1 87 ? 11.077 -11.783 -21.191 1.00 93.88 87 ARG A CA 1
ATOM 703 C C . ARG A 1 87 ? 10.599 -10.432 -20.683 1.00 93.88 87 ARG A C 1
ATOM 705 O O . ARG A 1 87 ? 9.652 -10.347 -19.919 1.00 93.88 87 ARG A O 1
ATOM 712 N N . VAL A 1 88 ? 11.263 -9.370 -21.133 1.00 95.44 88 VAL A N 1
ATOM 713 C CA . VAL A 1 88 ? 10.830 -7.987 -20.900 1.00 95.44 88 VAL A CA 1
ATOM 714 C C . VAL A 1 88 ? 10.115 -7.520 -22.160 1.00 95.44 88 VAL A C 1
ATOM 716 O O . VAL A 1 88 ? 10.740 -7.445 -23.219 1.00 95.44 88 VAL A O 1
ATOM 719 N N . GLU A 1 89 ? 8.828 -7.215 -22.037 1.00 95.38 89 GLU A N 1
ATOM 720 C CA . GLU A 1 89 ? 7.928 -6.914 -23.159 1.00 95.38 89 GLU A CA 1
ATOM 721 C C . GLU A 1 89 ? 7.530 -5.437 -23.233 1.00 95.38 89 GLU A C 1
ATOM 723 O O . GLU A 1 89 ? 6.984 -4.980 -24.240 1.00 95.38 89 GLU A O 1
ATOM 728 N N . GLY A 1 90 ? 7.764 -4.665 -22.173 1.00 95.06 90 GLY A N 1
ATOM 729 C CA . GLY A 1 90 ? 7.402 -3.254 -22.140 1.00 95.06 90 GLY A CA 1
ATOM 730 C C . GLY A 1 90 ? 8.153 -2.491 -21.065 1.00 95.06 90 GLY A C 1
ATOM 731 O O . GLY A 1 90 ? 8.417 -3.019 -19.989 1.00 95.06 90 GLY A O 1
ATOM 732 N N . ILE A 1 91 ? 8.499 -1.247 -21.386 1.00 97.19 91 ILE A N 1
ATOM 733 C CA . ILE A 1 91 ? 9.050 -0.279 -20.442 1.00 97.19 91 ILE A CA 1
ATOM 734 C C . ILE A 1 91 ? 8.333 1.037 -20.704 1.00 97.19 91 ILE A C 1
ATOM 736 O O . ILE A 1 91 ? 8.388 1.544 -21.828 1.00 97.19 91 ILE A O 1
ATOM 740 N N . LYS A 1 92 ? 7.670 1.589 -19.694 1.00 96.56 92 LYS A N 1
ATOM 741 C CA . LYS A 1 92 ? 6.986 2.880 -19.789 1.00 96.56 92 LYS A CA 1
ATOM 742 C C . LYS A 1 92 ? 7.333 3.745 -18.588 1.00 96.56 92 LYS A C 1
ATOM 744 O O . LYS A 1 92 ? 7.591 3.229 -17.510 1.00 96.56 92 LYS A O 1
ATOM 749 N N . ARG A 1 93 ? 7.336 5.059 -18.768 1.00 95.94 93 ARG A N 1
ATOM 750 C CA . ARG A 1 93 ? 7.366 6.032 -17.676 1.00 95.94 93 ARG A CA 1
ATOM 751 C C . ARG A 1 93 ? 5.974 6.620 -17.515 1.00 95.94 93 ARG A C 1
ATOM 753 O O . ARG A 1 93 ? 5.360 7.005 -18.508 1.00 95.94 93 ARG A O 1
ATOM 760 N N . ILE A 1 94 ? 5.494 6.678 -16.281 1.00 93.62 94 ILE A N 1
ATOM 761 C CA . ILE A 1 94 ? 4.176 7.218 -15.949 1.00 93.62 94 ILE A CA 1
ATOM 762 C C . ILE A 1 94 ? 4.344 8.712 -15.654 1.00 93.62 94 ILE A C 1
ATOM 764 O O . ILE A 1 94 ? 4.691 9.096 -14.540 1.00 93.62 94 ILE A O 1
ATOM 768 N N . ASP A 1 95 ? 4.196 9.568 -16.668 1.00 90.88 95 ASP A N 1
ATOM 769 C CA . ASP A 1 95 ? 4.603 10.979 -16.573 1.00 90.88 95 ASP A CA 1
ATOM 770 C C . ASP A 1 95 ? 3.642 11.851 -15.757 1.00 90.88 95 ASP A C 1
ATOM 772 O O . ASP A 1 95 ? 4.058 12.903 -15.262 1.00 90.88 95 ASP A O 1
ATOM 776 N N . TYR A 1 96 ? 2.389 11.412 -15.606 1.00 87.06 96 TYR A N 1
ATOM 777 C CA . TYR A 1 96 ? 1.370 12.091 -14.801 1.00 87.06 96 TYR A CA 1
ATOM 778 C C . TYR A 1 96 ? 1.487 11.804 -13.298 1.00 87.06 96 TYR A C 1
ATOM 780 O O . TYR A 1 96 ? 0.967 12.568 -12.489 1.00 87.06 96 TYR A O 1
ATOM 788 N N . ALA A 1 97 ? 2.163 10.719 -12.916 1.00 84.00 97 ALA A N 1
ATOM 789 C CA . ALA A 1 97 ? 2.299 10.323 -11.522 1.00 84.00 97 ALA A CA 1
ATOM 790 C C . ALA A 1 97 ? 3.456 11.060 -10.831 1.00 84.00 97 ALA A C 1
ATOM 792 O O . ALA A 1 97 ? 4.484 11.390 -11.442 1.00 84.00 97 ALA A O 1
ATOM 793 N N . ASN A 1 98 ? 3.317 11.271 -9.518 1.00 73.44 98 ASN A N 1
ATOM 794 C CA . ASN A 1 98 ? 4.385 11.838 -8.704 1.00 73.44 98 ASN A CA 1
ATOM 795 C C . ASN A 1 98 ? 5.641 10.954 -8.786 1.00 73.44 98 ASN A C 1
ATOM 797 O O . ASN A 1 98 ? 5.561 9.730 -8.865 1.00 73.44 98 ASN A O 1
ATOM 801 N N . THR A 1 99 ? 6.825 11.567 -8.794 1.00 80.38 99 THR A N 1
ATOM 802 C CA . THR A 1 99 ? 8.139 10.909 -8.977 1.00 80.38 99 THR A CA 1
ATOM 803 C C . THR A 1 99 ? 8.387 10.208 -10.324 1.00 80.38 99 THR A C 1
ATOM 805 O O . THR A 1 99 ? 9.527 9.806 -10.563 1.00 80.38 99 THR A O 1
ATOM 808 N N . ARG A 1 100 ? 7.387 10.154 -11.223 1.00 89.19 100 ARG A N 1
ATOM 809 C CA . ARG A 1 100 ? 7.437 9.557 -12.572 1.00 89.19 100 ARG A CA 1
ATOM 810 C C . ARG A 1 100 ? 7.973 8.117 -12.595 1.00 89.19 100 ARG A C 1
ATOM 812 O O . ARG A 1 100 ? 9.030 7.876 -13.180 1.00 89.19 100 ARG A O 1
ATOM 819 N N . PRO A 1 101 ? 7.274 7.159 -11.967 1.00 93.00 101 PRO A N 1
ATOM 820 C CA . PRO A 1 101 ? 7.742 5.784 -11.865 1.00 93.00 101 PRO A CA 1
ATOM 821 C C . PRO A 1 101 ? 7.893 5.116 -13.239 1.00 93.00 101 PRO A C 1
ATOM 823 O O . PRO A 1 101 ? 7.228 5.484 -14.214 1.00 93.00 101 PRO A O 1
ATOM 826 N N . ILE A 1 102 ? 8.771 4.112 -13.304 1.00 96.06 102 ILE A N 1
ATOM 827 C CA . ILE A 1 102 ? 8.977 3.286 -14.498 1.00 96.06 102 ILE A CA 1
ATOM 828 C C . ILE A 1 102 ? 8.179 1.994 -14.334 1.00 96.06 102 ILE A C 1
ATOM 830 O O . ILE A 1 102 ? 8.480 1.193 -13.457 1.00 96.06 102 ILE A O 1
ATOM 834 N N . GLU A 1 103 ? 7.189 1.776 -15.189 1.00 96.19 103 GLU A N 1
ATOM 835 C CA . GLU A 1 103 ? 6.470 0.511 -15.306 1.00 96.19 103 GLU A CA 1
ATOM 836 C C . GLU A 1 103 ? 7.241 -0.449 -16.220 1.00 96.19 103 GLU A C 1
ATOM 838 O O . GLU A 1 103 ? 7.666 -0.095 -17.328 1.00 96.19 103 GLU A O 1
ATOM 843 N N . LEU A 1 104 ? 7.399 -1.687 -15.762 1.00 96.88 104 LEU A N 1
ATOM 844 C CA . LEU A 1 104 ? 8.021 -2.779 -16.493 1.00 96.88 104 LEU A CA 1
ATOM 845 C C . LEU A 1 104 ? 7.014 -3.906 -16.669 1.00 96.88 104 LEU A C 1
ATOM 847 O O . LEU A 1 104 ? 6.535 -4.468 -15.690 1.00 96.88 104 LEU A O 1
ATOM 851 N N . ARG A 1 105 ? 6.742 -4.273 -17.924 1.00 96.88 105 ARG A N 1
ATOM 852 C CA . ARG A 1 105 ? 5.957 -5.461 -18.267 1.00 96.88 105 ARG A CA 1
ATOM 853 C C . ARG A 1 105 ? 6.895 -6.607 -18.605 1.00 96.88 105 ARG A C 1
ATOM 855 O O . ARG A 1 105 ? 7.723 -6.493 -19.518 1.00 96.88 105 ARG A O 1
ATOM 862 N N . VAL A 1 106 ? 6.736 -7.714 -17.898 1.00 95.56 106 VAL A N 1
ATOM 863 C CA . VAL A 1 106 ? 7.504 -8.940 -18.085 1.00 95.56 106 VAL A CA 1
ATOM 864 C C . VAL A 1 106 ? 6.581 -10.126 -18.320 1.00 95.56 106 VAL A C 1
ATOM 866 O O . VAL A 1 106 ? 5.437 -10.139 -17.883 1.00 95.56 106 VAL A O 1
ATOM 869 N N . VAL A 1 107 ? 7.094 -11.130 -19.014 1.00 95.31 107 VAL A N 1
ATOM 870 C CA . VAL A 1 107 ? 6.450 -12.432 -19.162 1.00 95.31 107 VAL A CA 1
ATOM 871 C C . VAL A 1 107 ? 7.343 -13.445 -18.469 1.00 95.31 107 VAL A C 1
ATOM 873 O O . VAL A 1 107 ? 8.518 -13.583 -18.823 1.00 95.31 107 VAL A O 1
ATOM 876 N N . LEU A 1 108 ? 6.803 -14.086 -17.438 1.00 90.94 108 LEU A N 1
ATOM 877 C CA . LEU A 1 108 ? 7.465 -15.144 -16.684 1.00 90.94 108 LEU A CA 1
ATOM 878 C C . LEU A 1 108 ? 7.374 -16.479 -17.447 1.00 90.94 108 LEU A C 1
ATOM 880 O O . LEU A 1 108 ? 6.598 -16.593 -18.405 1.00 90.94 108 LEU A O 1
ATOM 884 N N . PRO A 1 109 ? 8.145 -17.508 -17.052 1.00 86.62 109 PRO A N 1
ATOM 885 C CA . PRO A 1 109 ? 8.001 -18.841 -17.632 1.00 86.62 109 PRO A CA 1
ATOM 886 C C . PRO A 1 109 ? 6.560 -19.355 -17.517 1.00 86.62 109 PRO A C 1
ATOM 888 O O . PRO A 1 109 ? 5.883 -19.123 -16.518 1.00 86.62 109 PRO A O 1
ATOM 891 N N . GLY A 1 110 ? 6.077 -20.023 -18.568 1.00 86.81 110 GLY A N 1
ATOM 892 C CA . GLY A 1 110 ? 4.665 -20.411 -18.678 1.00 86.81 110 GLY A CA 1
ATOM 893 C C . GLY A 1 110 ? 3.739 -19.319 -19.230 1.00 86.81 110 GLY A C 1
ATOM 894 O O . GLY A 1 110 ? 2.528 -19.462 -19.117 1.00 86.81 110 GLY A O 1
ATOM 895 N N . GLU A 1 111 ? 4.290 -18.261 -19.840 1.00 90.31 111 GLU A N 1
ATOM 896 C CA . GLU A 1 111 ? 3.546 -17.159 -20.485 1.00 90.31 111 GLU A CA 1
ATOM 897 C C . GLU A 1 111 ? 2.679 -16.320 -19.524 1.00 90.31 111 GLU A C 1
ATOM 899 O O . GLU A 1 111 ? 1.738 -15.646 -19.938 1.00 90.31 111 GLU A O 1
ATOM 904 N N . LEU A 1 112 ? 3.020 -16.315 -18.232 1.00 90.12 112 LEU A N 1
ATOM 905 C CA . LEU A 1 112 ? 2.360 -15.473 -17.238 1.00 90.12 112 LEU A CA 1
ATOM 906 C C . LEU A 1 112 ? 2.849 -14.023 -17.356 1.00 90.12 112 LEU A C 1
ATOM 908 O O . LEU A 1 112 ? 4.013 -13.727 -17.073 1.00 90.12 112 LEU A O 1
ATOM 912 N N . GLU A 1 113 ? 1.961 -13.112 -17.751 1.00 93.62 113 GLU A N 1
ATOM 913 C CA . GLU A 1 113 ? 2.255 -11.678 -17.793 1.00 93.62 113 GLU A CA 1
ATOM 914 C C . GLU A 1 113 ? 2.229 -11.069 -16.385 1.00 93.62 113 GLU A C 1
ATOM 916 O O . GLU A 1 113 ? 1.328 -11.323 -15.586 1.00 93.62 113 GLU A O 1
ATOM 921 N N . LYS A 1 114 ? 3.231 -10.241 -16.095 1.00 94.12 114 LYS A N 1
ATOM 922 C CA . LYS A 1 114 ? 3.357 -9.472 -14.860 1.00 94.12 114 LYS A CA 1
ATOM 923 C C . LYS A 1 114 ? 3.801 -8.048 -15.158 1.00 94.12 114 LYS A C 1
ATOM 925 O O . LYS A 1 114 ? 4.535 -7.799 -16.119 1.00 94.12 114 LYS A O 1
ATOM 930 N N . ARG A 1 115 ? 3.385 -7.111 -14.312 1.00 95.19 115 ARG A N 1
ATOM 931 C CA . ARG A 1 115 ? 3.861 -5.729 -14.330 1.00 95.19 115 ARG A CA 1
ATOM 932 C C . ARG A 1 115 ? 4.407 -5.378 -12.956 1.00 95.19 115 ARG A C 1
ATOM 934 O O . ARG A 1 115 ? 3.893 -5.838 -11.949 1.00 95.19 115 ARG A O 1
ATOM 941 N N . PHE A 1 116 ? 5.440 -4.553 -12.916 1.00 94.88 116 PHE A N 1
ATOM 942 C CA . PHE A 1 116 ? 5.926 -3.970 -11.673 1.00 94.88 116 PHE A CA 1
ATOM 943 C C . PHE A 1 116 ? 6.447 -2.563 -11.921 1.00 94.88 116 PHE A C 1
ATOM 945 O O . PHE A 1 116 ? 6.817 -2.201 -13.042 1.00 94.88 116 PHE A O 1
ATOM 952 N N . PHE A 1 117 ? 6.491 -1.770 -10.861 1.00 94.38 117 PHE A N 1
ATOM 953 C CA . PHE A 1 117 ? 6.937 -0.388 -10.894 1.00 94.38 117 PHE A CA 1
ATOM 954 C C . PHE A 1 117 ? 8.302 -0.259 -10.239 1.00 94.38 117 PHE A C 1
ATOM 956 O O . PHE A 1 117 ? 8.543 -0.825 -9.180 1.00 94.38 117 PHE A O 1
ATOM 963 N N . VAL A 1 118 ? 9.180 0.531 -10.849 1.00 94.00 118 VAL A N 1
ATOM 964 C CA . VAL A 1 118 ? 10.415 1.021 -10.239 1.00 94.00 118 VAL A CA 1
ATOM 965 C C . VAL A 1 118 ? 10.176 2.467 -9.842 1.00 94.00 118 VAL A C 1
ATOM 967 O O . VAL A 1 118 ? 10.020 3.344 -10.697 1.00 94.00 118 VAL A O 1
ATOM 970 N N . LYS A 1 119 ? 10.137 2.712 -8.536 1.00 92.19 119 LYS A N 1
ATOM 971 C CA . LYS A 1 119 ? 9.938 4.031 -7.936 1.00 92.19 119 LYS A CA 1
ATOM 972 C C . LYS A 1 119 ? 11.217 4.485 -7.247 1.00 92.19 119 LYS A C 1
ATOM 974 O O . LYS A 1 119 ? 12.054 3.667 -6.864 1.00 92.19 119 LYS A O 1
ATOM 979 N N . LYS A 1 120 ? 11.384 5.798 -7.097 1.00 89.19 120 LYS A N 1
ATOM 980 C CA . LYS A 1 120 ? 12.445 6.337 -6.240 1.00 89.19 120 LYS A CA 1
ATOM 981 C C . LYS A 1 120 ? 12.147 5.966 -4.794 1.00 89.19 120 LYS A C 1
ATOM 983 O O . LYS A 1 120 ? 10.984 5.984 -4.387 1.00 89.19 120 LYS A O 1
ATOM 988 N N . PHE A 1 121 ? 13.196 5.638 -4.048 1.00 85.81 121 PHE A N 1
ATOM 989 C CA . PHE A 1 121 ? 13.064 5.376 -2.626 1.00 85.81 121 PHE A CA 1
ATOM 990 C C . PHE A 1 121 ? 12.529 6.614 -1.907 1.00 85.81 121 PHE A C 1
ATOM 992 O O . PHE A 1 121 ? 13.035 7.721 -2.090 1.00 85.81 121 PHE A O 1
ATOM 999 N N . ASP A 1 122 ? 11.506 6.380 -1.098 1.00 85.94 122 ASP A N 1
ATOM 1000 C CA . ASP A 1 122 ? 10.828 7.348 -0.254 1.00 85.94 122 ASP A CA 1
ATOM 1001 C C . ASP A 1 122 ? 10.500 6.635 1.063 1.00 85.94 122 ASP A C 1
ATOM 1003 O O . ASP A 1 122 ? 9.928 5.540 1.055 1.00 85.94 122 ASP A O 1
ATOM 1007 N N . GLU A 1 123 ? 10.929 7.196 2.195 1.00 86.81 123 GLU A N 1
ATOM 1008 C CA . GLU A 1 123 ? 10.803 6.507 3.484 1.00 86.81 123 GLU A CA 1
ATOM 1009 C C . GLU A 1 123 ? 9.339 6.363 3.913 1.00 86.81 123 GLU A C 1
ATOM 1011 O O . GLU A 1 123 ? 8.973 5.315 4.443 1.00 86.81 123 GLU A O 1
ATOM 1016 N N . LYS A 1 124 ? 8.486 7.357 3.632 1.00 89.75 124 LYS A N 1
ATOM 1017 C CA . LYS A 1 124 ? 7.045 7.306 3.922 1.00 89.75 124 LYS A CA 1
ATOM 1018 C C . LYS A 1 124 ? 6.364 6.191 3.140 1.00 89.75 124 LYS A C 1
ATOM 1020 O O . LYS A 1 124 ? 5.676 5.367 3.743 1.00 89.75 124 LYS A O 1
ATOM 1025 N N . ARG A 1 125 ? 6.643 6.096 1.839 1.00 90.69 125 ARG A N 1
ATOM 1026 C CA . ARG A 1 125 ? 6.187 4.998 0.984 1.00 90.69 125 ARG A CA 1
ATOM 1027 C C . ARG A 1 125 ? 6.627 3.649 1.524 1.00 90.69 125 ARG A C 1
ATOM 1029 O O . ARG A 1 125 ? 5.809 2.739 1.605 1.00 90.69 125 ARG A O 1
ATOM 1036 N N . TRP A 1 126 ? 7.889 3.522 1.931 1.00 90.12 126 TRP A N 1
ATOM 1037 C CA . TRP A 1 126 ? 8.379 2.285 2.529 1.00 90.12 126 TRP A CA 1
ATOM 1038 C C . TRP A 1 126 ? 7.625 1.924 3.820 1.00 90.12 126 TRP A C 1
ATOM 1040 O O . TRP A 1 126 ? 7.182 0.784 3.959 1.00 90.12 126 TRP A O 1
ATOM 1050 N N . PHE A 1 127 ? 7.406 2.883 4.727 1.00 91.75 127 PHE A N 1
ATOM 1051 C CA . PHE A 1 127 ? 6.604 2.647 5.932 1.00 91.75 127 PHE A CA 1
ATOM 1052 C C . PHE A 1 127 ? 5.180 2.201 5.596 1.00 91.75 127 PHE A C 1
ATOM 1054 O O . PHE A 1 127 ? 4.684 1.274 6.229 1.00 91.75 127 PHE A O 1
ATOM 1061 N N . GLY A 1 128 ? 4.524 2.824 4.615 1.00 92.94 128 GLY A N 1
ATOM 1062 C CA . GLY A 1 128 ? 3.170 2.438 4.219 1.00 92.94 128 GLY A CA 1
ATOM 1063 C C . GLY A 1 128 ? 3.098 1.043 3.594 1.00 92.94 128 GLY A C 1
ATOM 1064 O O . GLY A 1 128 ? 2.220 0.271 3.966 1.00 92.94 128 GLY A O 1
ATOM 1065 N N . LEU A 1 129 ? 4.060 0.676 2.738 1.00 91.56 129 LEU A N 1
ATOM 1066 C CA . LEU A 1 129 ? 4.173 -0.677 2.176 1.00 91.56 129 LEU A CA 1
ATOM 1067 C C . LEU A 1 129 ? 4.373 -1.732 3.271 1.00 91.56 129 LEU A C 1
ATOM 1069 O O . LEU A 1 129 ? 3.695 -2.757 3.289 1.00 91.56 129 LEU A O 1
ATOM 1073 N N . GLU A 1 130 ? 5.283 -1.473 4.210 1.00 91.44 130 GLU A N 1
ATOM 1074 C CA . GLU A 1 130 ? 5.570 -2.387 5.313 1.00 91.44 130 GLU A CA 1
ATOM 1075 C C . GLU A 1 130 ? 4.387 -2.505 6.286 1.00 91.44 130 GLU A C 1
ATOM 1077 O O . GLU A 1 130 ? 4.075 -3.597 6.765 1.00 91.44 130 GLU A O 1
ATOM 1082 N N . LEU A 1 131 ? 3.687 -1.397 6.549 1.00 94.00 131 LEU A N 1
ATOM 1083 C CA . LEU A 1 131 ? 2.468 -1.399 7.350 1.00 94.00 131 LEU A CA 1
ATOM 1084 C C . LEU A 1 131 ? 1.330 -2.141 6.648 1.00 94.00 131 LEU A C 1
ATOM 1086 O O . LEU A 1 131 ? 0.679 -2.941 7.309 1.00 94.00 131 LEU A O 1
ATOM 1090 N N . GLU A 1 132 ? 1.095 -1.955 5.347 1.00 93.12 132 GLU A N 1
ATOM 1091 C CA . GLU A 1 132 ? 0.070 -2.731 4.632 1.00 93.12 132 GLU A CA 1
ATOM 1092 C C . GLU A 1 132 ? 0.444 -4.223 4.583 1.00 93.12 132 GLU A C 1
ATOM 1094 O O . GLU A 1 132 ? -0.433 -5.065 4.742 1.00 93.12 132 GLU A O 1
ATOM 1099 N N . ASP A 1 133 ? 1.728 -4.590 4.488 1.00 90.94 133 ASP A N 1
ATOM 1100 C CA . ASP A 1 133 ? 2.148 -6.002 4.528 1.00 90.94 133 ASP A CA 1
ATOM 1101 C C . ASP A 1 133 ? 1.923 -6.682 5.896 1.00 90.94 133 ASP A C 1
ATOM 1103 O O . ASP A 1 133 ? 1.724 -7.905 5.975 1.00 90.94 133 ASP A O 1
ATOM 1107 N N . ILE A 1 134 ? 1.966 -5.900 6.982 1.00 92.19 134 ILE A N 1
ATOM 1108 C CA . ILE A 1 134 ? 1.685 -6.353 8.353 1.00 92.19 134 ILE A CA 1
ATOM 1109 C C . ILE A 1 134 ? 0.180 -6.314 8.647 1.00 92.19 134 ILE A C 1
ATOM 1111 O O . ILE A 1 134 ? -0.364 -7.253 9.221 1.00 92.19 134 ILE A O 1
ATOM 1115 N N . LEU A 1 135 ? -0.498 -5.218 8.315 1.00 94.19 135 LEU A N 1
ATOM 1116 C CA . LEU A 1 135 ? -1.866 -4.925 8.750 1.00 94.19 135 LEU A CA 1
ATOM 1117 C C . LEU A 1 135 ? -2.913 -5.373 7.738 1.00 94.19 135 LEU A C 1
ATOM 1119 O O . LEU A 1 135 ? -4.051 -5.633 8.136 1.00 94.19 135 LEU A O 1
ATOM 1123 N N . GLY A 1 136 ? -2.554 -5.461 6.463 1.00 91.81 136 GLY A N 1
ATOM 1124 C CA . GLY A 1 136 ? -3.417 -5.868 5.370 1.00 91.81 136 GLY A CA 1
ATOM 1125 C C . GLY A 1 136 ? -3.710 -7.373 5.372 1.00 91.81 136 GLY A C 1
ATOM 1126 O O . GLY A 1 136 ? -2.964 -8.178 5.931 1.00 91.81 136 GLY A O 1
ATOM 1127 N N . PRO A 1 137 ? -4.827 -7.794 4.759 1.00 87.94 137 PRO A N 1
ATOM 1128 C CA . PRO A 1 137 ? -5.160 -9.209 4.596 1.00 87.94 137 PRO A CA 1
ATOM 1129 C C . PRO A 1 137 ? -4.347 -9.895 3.487 1.00 87.94 137 PRO A C 1
ATOM 1131 O O . PRO A 1 137 ? -4.369 -11.121 3.388 1.00 87.94 137 PRO A O 1
ATOM 1134 N N . PHE A 1 138 ? -3.648 -9.120 2.656 1.00 85.06 138 PHE A N 1
ATOM 1135 C CA . PHE A 1 138 ? -2.870 -9.601 1.523 1.00 85.06 138 PHE A CA 1
ATOM 1136 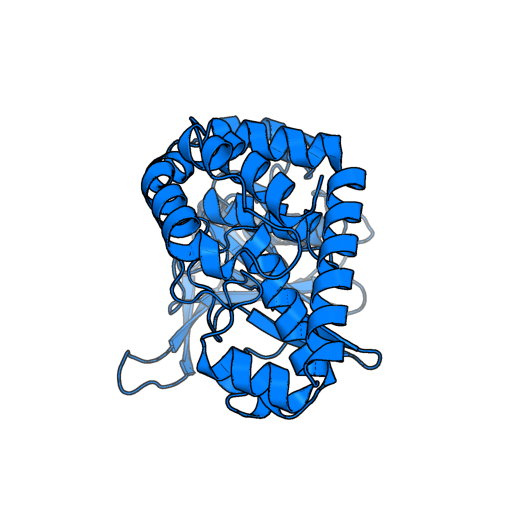C C . PHE A 1 138 ? -1.443 -9.103 1.610 1.00 85.06 138 PHE A C 1
ATOM 1138 O O . PHE A 1 138 ? -1.189 -8.004 2.092 1.00 85.06 138 PHE A O 1
ATOM 1145 N N . LYS A 1 139 ? -0.528 -9.920 1.097 1.00 81.75 139 LYS A N 1
ATOM 1146 C CA . LYS A 1 139 ? 0.853 -9.507 0.913 1.00 81.75 139 LYS A CA 1
ATOM 1147 C C . LYS A 1 139 ? 0.939 -8.476 -0.196 1.00 81.75 139 LYS A C 1
ATOM 1149 O O . LYS A 1 139 ? 0.243 -8.598 -1.203 1.00 81.75 139 LYS A O 1
ATOM 1154 N N . PHE A 1 140 ? 1.800 -7.490 0.014 1.00 79.94 140 PHE A N 1
ATOM 1155 C CA . PHE A 1 140 ? 2.158 -6.504 -0.991 1.00 79.94 140 PHE A CA 1
ATOM 1156 C C . PHE A 1 140 ? 3.581 -6.843 -1.436 1.00 79.94 140 PHE A C 1
ATOM 1158 O O . PHE A 1 140 ? 4.525 -6.510 -0.720 1.00 79.94 140 PHE A O 1
ATOM 1165 N N . PRO A 1 141 ? 3.783 -7.564 -2.554 1.00 81.00 141 PRO A N 1
ATOM 1166 C CA . PRO A 1 141 ? 5.126 -7.923 -2.975 1.00 81.00 141 PRO A CA 1
ATOM 1167 C C . PRO A 1 141 ? 5.890 -6.658 -3.362 1.00 81.00 141 PRO A C 1
ATOM 1169 O O . PRO A 1 141 ? 5.574 -5.986 -4.347 1.00 81.00 141 PRO A O 1
ATOM 1172 N N . TYR A 1 142 ? 6.898 -6.329 -2.563 1.00 86.12 142 TYR A N 1
ATOM 1173 C CA . TYR A 1 142 ? 7.808 -5.236 -2.842 1.00 86.12 142 TYR A CA 1
ATOM 1174 C C . TYR A 1 142 ? 9.240 -5.627 -2.473 1.00 86.12 142 TYR A C 1
ATOM 1176 O O . TYR A 1 142 ? 9.487 -6.533 -1.677 1.00 86.12 142 TYR A O 1
ATOM 1184 N N . SER A 1 143 ? 10.202 -4.942 -3.075 1.00 80.81 143 SER A N 1
ATOM 1185 C CA . SER A 1 143 ? 11.623 -5.058 -2.755 1.00 80.81 143 SER A CA 1
ATOM 1186 C C . SER A 1 143 ? 12.267 -3.678 -2.858 1.00 80.81 143 SER A C 1
ATOM 1188 O O . SER A 1 143 ? 11.696 -2.763 -3.448 1.00 80.81 143 SER A O 1
ATOM 1190 N N . ALA A 1 144 ? 13.445 -3.491 -2.275 1.00 80.31 144 ALA A N 1
ATOM 1191 C CA . ALA A 1 144 ? 14.144 -2.214 -2.315 1.00 80.31 144 ALA A CA 1
ATOM 1192 C C . ALA A 1 144 ? 15.652 -2.422 -2.499 1.00 80.31 144 ALA A C 1
ATOM 1194 O O . ALA A 1 144 ? 16.230 -3.387 -1.992 1.00 80.31 144 ALA A O 1
ATOM 1195 N N . SER A 1 145 ? 16.296 -1.516 -3.238 1.00 78.94 145 SER A N 1
ATOM 1196 C CA . SER A 1 145 ? 17.756 -1.464 -3.369 1.00 78.94 145 SER A CA 1
ATOM 1197 C C . SER A 1 145 ? 18.253 -0.098 -3.814 1.00 78.94 145 SER A C 1
ATOM 1199 O O . SER A 1 145 ? 17.612 0.568 -4.626 1.00 78.94 145 SER A O 1
ATOM 1201 N N . GLY A 1 146 ? 19.431 0.303 -3.333 1.00 77.31 146 GLY A N 1
ATOM 1202 C CA . GLY A 1 146 ? 20.058 1.570 -3.708 1.00 77.31 146 GLY A CA 1
ATOM 1203 C C . GLY A 1 146 ? 19.149 2.765 -3.410 1.00 77.31 146 GLY A C 1
ATOM 1204 O O . GLY A 1 146 ? 18.869 3.042 -2.258 1.00 77.31 146 GLY A O 1
ATOM 1205 N N . GLU A 1 147 ? 18.688 3.469 -4.445 1.00 82.19 147 GLU A N 1
ATOM 1206 C CA . GLU A 1 147 ? 17.674 4.539 -4.345 1.00 82.19 147 GLU A CA 1
ATOM 1207 C C . GLU A 1 147 ? 16.323 4.119 -4.971 1.00 82.19 147 GLU A C 1
ATOM 1209 O O . GLU A 1 147 ? 15.578 4.960 -5.475 1.00 82.19 147 GLU A O 1
ATOM 1214 N N . GLY A 1 148 ? 16.031 2.818 -5.049 1.00 87.06 148 GLY A N 1
ATOM 1215 C CA . GLY A 1 148 ? 14.851 2.258 -5.710 1.00 87.06 148 GLY A CA 1
ATOM 1216 C C . GLY A 1 148 ? 13.961 1.423 -4.789 1.00 87.06 148 GLY A C 1
ATOM 1217 O O . GLY A 1 148 ? 14.452 0.668 -3.951 1.00 87.06 148 GLY A O 1
ATOM 1218 N N . ILE A 1 149 ? 12.650 1.533 -5.001 1.00 89.50 149 ILE A N 1
ATOM 1219 C CA . ILE A 1 149 ? 11.625 0.608 -4.505 1.00 89.50 149 ILE A CA 1
ATOM 1220 C C . ILE A 1 149 ? 10.983 -0.051 -5.730 1.00 89.50 149 ILE A C 1
ATOM 1222 O O . ILE A 1 149 ? 10.658 0.631 -6.705 1.00 89.50 149 ILE A O 1
ATOM 1226 N N . TYR A 1 150 ? 10.832 -1.370 -5.690 1.00 90.38 150 TYR A N 1
ATOM 1227 C CA . TYR A 1 150 ? 10.174 -2.165 -6.720 1.00 90.38 150 TYR A CA 1
ATOM 1228 C C . TYR A 1 150 ? 8.871 -2.715 -6.157 1.00 90.38 150 TYR A C 1
ATOM 1230 O O . TYR A 1 150 ? 8.898 -3.413 -5.147 1.00 90.38 150 TYR A O 1
ATOM 1238 N N . GLU A 1 151 ? 7.753 -2.410 -6.801 1.00 90.62 151 GLU A N 1
ATOM 1239 C CA . GLU A 1 151 ? 6.408 -2.782 -6.348 1.00 90.62 151 GLU A CA 1
ATOM 1240 C C . GLU A 1 151 ? 5.732 -3.622 -7.423 1.00 90.62 151 GLU A C 1
ATOM 1242 O O . GLU A 1 151 ? 5.683 -3.197 -8.579 1.00 90.62 151 GLU A O 1
ATOM 1247 N N . ASP A 1 152 ? 5.207 -4.794 -7.063 1.00 90.56 152 ASP A N 1
ATOM 1248 C CA . ASP A 1 152 ? 4.344 -5.552 -7.972 1.00 90.56 152 ASP A CA 1
ATOM 1249 C C . ASP A 1 152 ? 3.106 -4.725 -8.346 1.00 90.56 152 ASP A C 1
ATOM 1251 O O . ASP A 1 152 ? 2.605 -3.924 -7.551 1.00 90.56 152 ASP A O 1
ATOM 1255 N N . SER A 1 153 ? 2.603 -4.898 -9.567 1.00 90.12 153 SER A N 1
ATOM 1256 C CA . SER A 1 153 ? 1.327 -4.300 -9.934 1.00 90.12 153 SER A CA 1
ATOM 1257 C C . SER A 1 153 ? 0.208 -5.010 -9.189 1.00 90.12 153 SER A C 1
ATOM 1259 O O . SER A 1 153 ? 0.086 -6.235 -9.256 1.00 90.12 153 SER A O 1
ATOM 1261 N N . ILE A 1 154 ? -0.653 -4.238 -8.540 1.00 87.38 154 ILE A N 1
ATOM 1262 C CA . ILE A 1 154 ? -1.916 -4.755 -8.030 1.00 87.38 154 ILE A CA 1
ATOM 1263 C C . ILE A 1 154 ? -2.926 -4.747 -9.176 1.00 87.38 154 ILE A C 1
ATOM 1265 O O . ILE A 1 154 ? -3.103 -3.732 -9.845 1.00 87.38 154 ILE A O 1
ATOM 1269 N N . GLU A 1 155 ? -3.583 -5.881 -9.400 1.00 87.25 155 GLU A N 1
ATOM 1270 C CA . GLU A 1 155 ? -4.713 -5.966 -10.325 1.00 87.25 155 GLU A CA 1
ATOM 1271 C C . GLU A 1 155 ? -5.946 -5.292 -9.709 1.00 87.25 155 GLU A C 1
ATOM 1273 O O . GLU A 1 155 ? -6.206 -5.427 -8.513 1.00 87.25 155 GLU A O 1
ATOM 1278 N N . GLY A 1 156 ? -6.714 -4.570 -10.521 1.00 90.56 156 GLY A N 1
ATOM 1279 C CA . GLY A 1 156 ? -7.958 -3.939 -10.090 1.00 90.56 156 GLY A CA 1
ATOM 1280 C C . GLY A 1 156 ? -8.303 -2.685 -10.884 1.00 90.56 156 GLY A C 1
ATOM 1281 O O . GLY A 1 156 ? -7.523 -2.204 -11.704 1.00 90.56 156 GLY A O 1
ATOM 1282 N N . PHE A 1 157 ? -9.498 -2.164 -10.633 1.00 92.44 157 PHE A N 1
ATOM 1283 C CA . PHE A 1 157 ? -9.989 -0.914 -11.203 1.00 92.44 157 PHE A CA 1
ATOM 1284 C C . PHE A 1 157 ? -9.708 0.241 -10.245 1.00 92.44 157 PHE A C 1
ATOM 1286 O O . PHE A 1 157 ? -9.942 0.105 -9.044 1.00 92.44 157 PHE A O 1
ATOM 1293 N N . GLU A 1 158 ? -9.249 1.382 -10.760 1.00 91.56 158 GLU A N 1
ATOM 1294 C CA . GLU A 1 158 ? -9.154 2.602 -9.954 1.00 91.56 158 GLU A CA 1
ATOM 1295 C C . GLU A 1 158 ? -10.549 3.010 -9.479 1.00 91.56 158 GLU A C 1
ATOM 1297 O O . GLU A 1 158 ? -11.488 3.124 -10.272 1.00 91.56 158 GLU A O 1
ATOM 1302 N N . ALA A 1 159 ? -10.700 3.242 -8.175 1.00 93.31 159 ALA A N 1
ATOM 1303 C CA . ALA A 1 159 ? -12.004 3.541 -7.598 1.00 93.31 159 ALA A CA 1
ATOM 1304 C C . ALA A 1 159 ? -12.620 4.834 -8.157 1.00 93.31 159 ALA A C 1
ATOM 1306 O O . ALA A 1 159 ? -13.839 4.917 -8.330 1.00 93.31 159 ALA A O 1
ATOM 1307 N N . ARG A 1 160 ? -11.784 5.801 -8.554 1.00 90.75 160 ARG A N 1
ATOM 1308 C CA . ARG A 1 160 ? -12.206 7.030 -9.244 1.00 90.75 160 ARG A CA 1
ATOM 1309 C C . ARG A 1 160 ? -13.023 6.767 -10.510 1.00 90.75 160 ARG A C 1
ATOM 1311 O O . ARG A 1 160 ? -13.893 7.565 -10.845 1.00 90.75 160 ARG A O 1
ATOM 1318 N N . ASP A 1 161 ? -12.768 5.653 -11.196 1.00 91.75 161 ASP A N 1
ATOM 1319 C CA . ASP A 1 161 ? -13.451 5.295 -12.443 1.00 91.75 161 ASP A CA 1
ATOM 1320 C C . ASP A 1 161 ? -14.782 4.570 -12.189 1.00 91.75 161 ASP A C 1
ATOM 1322 O O . ASP A 1 161 ? -15.592 4.397 -13.102 1.00 91.75 161 ASP A O 1
ATOM 1326 N N . MET A 1 162 ? -15.040 4.167 -10.944 1.00 93.19 162 MET A N 1
ATOM 1327 C CA . MET A 1 162 ? -16.288 3.522 -10.540 1.00 93.19 162 MET A CA 1
ATOM 1328 C C . MET A 1 162 ? -17.360 4.530 -10.107 1.00 93.19 162 MET A C 1
ATOM 1330 O O . MET A 1 162 ? -18.550 4.261 -10.289 1.00 93.19 162 MET A O 1
ATOM 1334 N N . GLY A 1 163 ? -16.964 5.688 -9.568 1.00 89.56 163 GLY A N 1
ATOM 1335 C CA . GLY A 1 163 ? -17.886 6.737 -9.127 1.00 89.56 163 GLY A CA 1
ATOM 1336 C C . GLY A 1 163 ? -18.917 6.224 -8.114 1.00 89.56 163 GLY A C 1
ATOM 1337 O O . GLY A 1 163 ? -18.572 5.529 -7.159 1.00 89.56 163 GLY A O 1
ATOM 1338 N N . ASP A 1 164 ? -20.202 6.517 -8.337 1.00 88.50 164 ASP A N 1
ATOM 1339 C CA . ASP A 1 164 ? -21.287 6.108 -7.428 1.00 88.50 164 ASP A CA 1
ATOM 1340 C C . ASP A 1 164 ? -21.431 4.581 -7.276 1.00 88.50 164 ASP A C 1
ATOM 1342 O O . ASP A 1 164 ? -21.930 4.116 -6.247 1.00 88.50 164 ASP A O 1
ATOM 1346 N N . ARG A 1 165 ? -20.918 3.787 -8.231 1.00 92.12 165 ARG A N 1
ATOM 1347 C CA . ARG A 1 165 ? -20.959 2.313 -8.179 1.00 92.12 165 ARG A CA 1
ATOM 1348 C C . ARG A 1 165 ? -20.196 1.733 -6.986 1.00 92.12 165 ARG A C 1
ATOM 1350 O O . ARG A 1 165 ? -20.457 0.598 -6.598 1.00 92.12 165 ARG A O 1
ATOM 1357 N N . LEU A 1 166 ? -19.290 2.506 -6.376 1.00 93.31 166 LEU A N 1
ATOM 1358 C CA . LEU A 1 166 ? -18.586 2.127 -5.145 1.00 93.31 166 LEU A CA 1
ATOM 1359 C C . LEU A 1 166 ? -19.536 1.826 -3.976 1.00 93.31 166 LEU A C 1
ATOM 1361 O O . LEU A 1 166 ? -19.195 1.037 -3.098 1.00 93.31 166 LEU A O 1
ATOM 1365 N N . PHE A 1 167 ? -20.725 2.437 -3.968 1.00 94.75 167 PHE A N 1
ATOM 1366 C CA . PHE A 1 167 ? -21.695 2.326 -2.877 1.00 94.75 167 PHE A CA 1
ATOM 1367 C C . PHE A 1 167 ? -22.988 1.594 -3.274 1.00 94.75 167 PHE A C 1
ATOM 1369 O O . PHE A 1 167 ? -23.980 1.680 -2.556 1.00 94.75 167 PHE A O 1
ATOM 1376 N N . GLU A 1 168 ? -23.006 0.877 -4.400 1.00 92.94 168 GLU A N 1
ATOM 1377 C CA . GLU A 1 168 ? -24.185 0.112 -4.841 1.00 92.94 168 GLU A CA 1
ATOM 1378 C C . GLU A 1 168 ? -24.207 -1.319 -4.287 1.00 92.94 168 GLU A C 1
ATOM 1380 O O . GLU A 1 168 ? -25.278 -1.851 -3.993 1.00 92.94 168 GLU A O 1
ATOM 1385 N N . ASP A 1 169 ? -23.033 -1.930 -4.114 1.00 94.31 169 ASP A N 1
ATOM 1386 C CA . ASP A 1 169 ? -22.883 -3.312 -3.662 1.00 94.31 169 ASP A CA 1
ATOM 1387 C C . ASP A 1 169 ? -22.493 -3.374 -2.169 1.00 94.31 169 ASP A C 1
ATOM 1389 O O . ASP A 1 169 ? -21.413 -2.903 -1.792 1.00 94.31 169 ASP A O 1
ATOM 1393 N N . PRO A 1 170 ? -23.326 -3.975 -1.294 1.00 96.00 170 PRO A N 1
ATOM 1394 C CA . PRO A 1 170 ? -23.002 -4.158 0.118 1.00 96.00 170 PRO A CA 1
ATOM 1395 C C . PRO A 1 170 ? -21.696 -4.918 0.398 1.00 96.00 170 PRO A C 1
ATOM 1397 O O . PRO A 1 170 ? -21.107 -4.716 1.463 1.00 96.00 170 PRO A O 1
ATOM 1400 N N . GLU A 1 171 ? -21.243 -5.803 -0.495 1.00 95.56 171 GLU A N 1
ATOM 1401 C CA . GLU A 1 171 ? -19.966 -6.510 -0.337 1.00 95.56 171 GLU A CA 1
ATOM 1402 C C . GLU A 1 171 ? -18.779 -5.579 -0.582 1.00 95.56 171 GLU A C 1
ATOM 1404 O O . GLU A 1 171 ? -17.882 -5.500 0.262 1.00 95.56 171 GLU A O 1
ATOM 1409 N N . LEU A 1 172 ? -18.825 -4.795 -1.663 1.00 96.75 172 LEU A N 1
ATOM 1410 C CA . LEU A 1 172 ? -17.825 -3.768 -1.955 1.00 96.75 172 LEU A CA 1
ATOM 1411 C C . LEU A 1 172 ? -17.763 -2.721 -0.841 1.00 96.75 172 LEU A C 1
ATOM 1413 O O . LEU A 1 172 ? -16.682 -2.423 -0.336 1.00 96.75 172 LEU A O 1
ATOM 1417 N N . VAL A 1 173 ? -18.916 -2.217 -0.390 1.00 97.06 173 VAL A N 1
ATOM 1418 C CA . VAL A 1 173 ? -18.974 -1.281 0.743 1.00 97.06 173 VAL A CA 1
ATOM 1419 C C . VAL A 1 173 ? -18.364 -1.907 1.996 1.00 97.06 173 VAL A C 1
ATOM 1421 O O . VAL A 1 173 ? -17.671 -1.226 2.750 1.00 97.06 173 VAL A O 1
ATOM 1424 N N . GLY A 1 174 ? -18.558 -3.210 2.207 1.00 96.88 174 GLY A N 1
ATOM 1425 C CA . GLY A 1 174 ? -17.902 -3.946 3.281 1.00 96.88 174 GLY A CA 1
ATOM 1426 C C . GLY A 1 174 ? -16.374 -3.883 3.215 1.00 96.88 174 GLY A C 1
ATOM 1427 O O . GLY A 1 174 ? -15.734 -3.648 4.240 1.00 96.88 174 GLY A O 1
ATOM 1428 N N . GLU A 1 175 ? -15.782 -4.040 2.032 1.00 96.44 175 GLU A N 1
ATOM 1429 C CA . GLU A 1 175 ? -14.333 -3.906 1.835 1.00 96.44 175 GLU A CA 1
ATOM 1430 C C . GLU A 1 175 ? -13.844 -2.457 1.958 1.00 96.44 175 GLU A C 1
ATOM 1432 O O . GLU A 1 175 ? -12.784 -2.224 2.542 1.00 96.44 175 GLU A O 1
ATOM 1437 N N . LEU A 1 176 ? -14.630 -1.471 1.510 1.00 96.25 176 LEU A N 1
ATOM 1438 C CA . LEU A 1 176 ? -14.324 -0.052 1.728 1.00 96.25 176 LEU A CA 1
ATOM 1439 C C . LEU A 1 176 ? -14.284 0.290 3.225 1.00 96.25 176 LEU A C 1
ATOM 1441 O O . LEU A 1 176 ? -13.374 0.983 3.671 1.00 96.25 176 LEU A O 1
ATOM 1445 N N . ILE A 1 177 ? -15.207 -0.256 4.028 1.00 95.75 177 ILE A N 1
ATOM 1446 C CA . ILE A 1 177 ? -15.190 -0.101 5.493 1.00 95.75 177 ILE A CA 1
ATOM 1447 C C . ILE A 1 177 ? -13.910 -0.705 6.087 1.00 95.75 177 ILE A C 1
ATOM 1449 O O . ILE A 1 177 ? -13.313 -0.121 6.992 1.00 95.75 177 ILE A O 1
ATOM 1453 N N . LYS A 1 178 ? -13.458 -1.865 5.592 1.00 95.88 178 LYS A N 1
ATOM 1454 C CA . LYS A 1 178 ? -12.197 -2.469 6.051 1.00 95.88 178 LYS A CA 1
ATOM 1455 C C . LYS A 1 178 ? -11.000 -1.589 5.700 1.00 95.88 178 LYS A C 1
ATOM 1457 O O . LYS A 1 178 ? -10.150 -1.373 6.563 1.00 95.88 178 LYS A O 1
ATOM 1462 N N . LEU A 1 179 ? -10.946 -1.057 4.476 1.00 94.94 179 LEU A N 1
ATOM 1463 C CA . LEU A 1 179 ? -9.902 -0.118 4.064 1.00 94.94 179 LEU A CA 1
ATOM 1464 C C . LEU A 1 179 ? -9.905 1.144 4.939 1.00 94.94 179 LEU A C 1
ATOM 1466 O O . LEU A 1 179 ? -8.844 1.550 5.403 1.00 94.94 179 LEU A O 1
ATOM 1470 N N . ASP A 1 180 ? -11.078 1.716 5.221 1.00 93.44 180 ASP A N 1
ATOM 1471 C CA . ASP A 1 180 ? -11.240 2.877 6.103 1.00 93.44 180 ASP A CA 1
ATOM 1472 C C . ASP A 1 180 ? -10.668 2.597 7.505 1.00 93.44 180 ASP A C 1
ATOM 1474 O O . ASP A 1 180 ? -9.885 3.377 8.051 1.00 93.44 180 ASP A O 1
ATOM 1478 N N . VAL A 1 181 ? -10.968 1.427 8.081 1.00 92.19 181 VAL A N 1
ATOM 1479 C CA . VAL A 1 181 ? -10.397 1.016 9.372 1.00 92.19 181 VAL A CA 1
ATOM 1480 C C . VAL A 1 181 ? -8.875 0.876 9.296 1.00 92.19 181 VAL A C 1
ATOM 1482 O O . VAL A 1 181 ? -8.184 1.405 10.174 1.00 92.19 181 VAL A O 1
ATOM 1485 N N . ARG A 1 182 ? -8.346 0.188 8.273 1.00 92.75 182 ARG A N 1
ATOM 1486 C CA . ARG A 1 182 ? -6.898 -0.017 8.095 1.00 92.75 182 ARG A CA 1
ATOM 1487 C C . ARG A 1 182 ? -6.158 1.308 7.929 1.00 92.75 182 ARG A C 1
ATOM 1489 O O . ARG A 1 182 ? -5.179 1.534 8.639 1.00 92.75 182 ARG A O 1
ATOM 1496 N N . SER A 1 183 ? -6.647 2.202 7.069 1.00 92.19 183 SER A N 1
ATOM 1497 C CA . SER A 1 183 ? -6.028 3.510 6.817 1.00 92.19 183 SER A CA 1
ATOM 1498 C C . SER A 1 183 ? -5.939 4.342 8.094 1.00 92.19 183 SER A C 1
ATOM 1500 O O . SER A 1 183 ? -4.888 4.910 8.395 1.00 92.19 183 SER A O 1
ATOM 1502 N N . GLY A 1 184 ? -6.988 4.307 8.922 1.00 90.62 184 GLY A N 1
ATOM 1503 C CA . GLY A 1 184 ? -6.997 4.949 10.231 1.00 90.62 184 GLY A CA 1
ATOM 1504 C C . GLY A 1 184 ? -6.004 4.355 11.230 1.00 90.62 184 GLY A C 1
ATOM 1505 O O . GLY A 1 184 ? -5.450 5.098 12.035 1.00 90.62 184 GLY A O 1
ATOM 1506 N N . VAL A 1 185 ? -5.757 3.041 11.213 1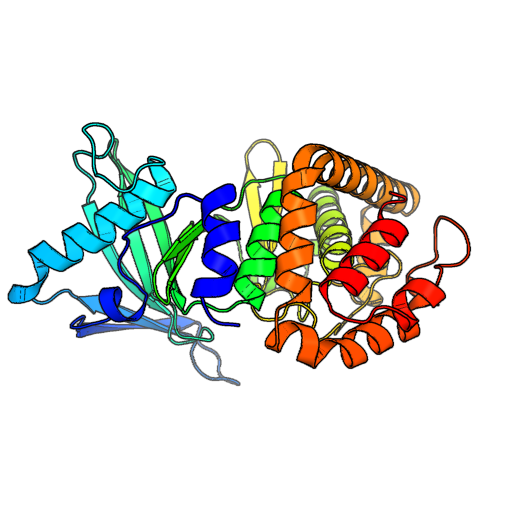.00 92.00 185 VAL A N 1
ATOM 1507 C CA . VAL A 1 185 ? -4.730 2.406 12.067 1.00 92.00 185 VAL A CA 1
ATOM 1508 C C . VAL A 1 185 ? -3.318 2.766 11.594 1.00 92.00 185 VAL A C 1
ATOM 1510 O O . VAL A 1 185 ? -2.458 3.031 12.429 1.00 92.00 185 VAL A O 1
ATOM 1513 N N . MET A 1 186 ? -3.101 2.818 10.278 1.00 91.88 186 MET A N 1
ATOM 1514 C CA . MET A 1 186 ? -1.817 3.163 9.654 1.00 91.88 186 MET A CA 1
ATOM 1515 C C . MET A 1 186 ? -1.449 4.640 9.761 1.00 91.88 186 MET A C 1
ATOM 1517 O O . MET A 1 186 ? -0.269 4.968 9.679 1.00 91.88 186 MET A O 1
ATOM 1521 N N . LEU A 1 187 ? -2.446 5.518 9.921 1.00 92.75 187 LEU A N 1
ATOM 1522 C CA . LEU A 1 187 ? -2.310 6.959 9.685 1.00 92.75 187 LEU A CA 1
ATOM 1523 C C . LEU A 1 187 ? -1.904 7.250 8.225 1.00 92.75 187 LEU A C 1
ATOM 1525 O O . LEU A 1 187 ? -1.059 8.111 7.959 1.00 92.75 187 LEU A O 1
ATOM 1529 N N . LEU A 1 188 ? -2.511 6.508 7.288 1.00 92.50 188 LEU A N 1
ATOM 1530 C CA . LEU A 1 188 ? -2.335 6.695 5.847 1.00 92.50 188 LEU A CA 1
ATOM 1531 C C . LEU A 1 188 ? -2.998 8.008 5.426 1.00 92.50 188 LEU A C 1
ATOM 1533 O O . LEU A 1 188 ? -4.225 8.110 5.403 1.00 92.50 188 LEU A O 1
ATOM 1537 N N . GLY A 1 189 ? -2.175 9.021 5.163 1.00 88.19 189 GLY A N 1
ATOM 1538 C CA . GLY A 1 189 ? -2.651 10.339 4.774 1.00 88.19 189 GLY A CA 1
ATOM 1539 C C . GLY A 1 189 ? -3.060 10.410 3.307 1.00 88.19 189 GLY A C 1
ATOM 1540 O O . GLY A 1 189 ? -2.626 9.595 2.500 1.00 88.19 189 GLY A O 1
ATOM 1541 N N . ASP A 1 190 ? -3.884 11.410 2.991 1.00 84.81 190 ASP A N 1
ATOM 1542 C CA . ASP A 1 190 ? -4.342 11.730 1.627 1.00 84.81 190 ASP A CA 1
ATOM 1543 C C . ASP A 1 190 ? -4.955 10.538 0.858 1.00 84.81 190 ASP A C 1
ATOM 1545 O O . ASP A 1 190 ? -4.762 10.369 -0.344 1.00 84.81 190 ASP A O 1
ATOM 1549 N N . LEU A 1 191 ? -5.688 9.664 1.555 1.00 89.06 191 LEU A N 1
ATOM 1550 C CA . LEU A 1 191 ? -6.398 8.560 0.914 1.00 89.06 191 LEU A CA 1
ATOM 1551 C C . LEU A 1 191 ? -7.675 9.078 0.234 1.00 89.06 191 LEU A C 1
ATOM 1553 O O . LEU A 1 191 ? -8.577 9.578 0.903 1.00 89.06 191 LEU A O 1
ATOM 1557 N N . HIS A 1 192 ? -7.756 8.917 -1.085 1.00 87.31 192 HIS A N 1
ATOM 1558 C CA . HIS A 1 192 ? -8.918 9.259 -1.911 1.00 87.31 192 HIS A CA 1
ATOM 1559 C C . HIS A 1 192 ? -9.097 8.229 -3.040 1.00 87.31 192 HIS A C 1
ATOM 1561 O O . HIS A 1 192 ? -8.308 7.295 -3.166 1.00 87.31 192 HIS A O 1
ATOM 1567 N N . GLU A 1 193 ? -10.128 8.369 -3.874 1.00 89.19 193 GLU A N 1
ATOM 1568 C CA . GLU A 1 193 ? -10.538 7.389 -4.892 1.00 89.19 193 GLU A CA 1
ATOM 1569 C C . GLU A 1 193 ? -9.505 7.083 -5.993 1.00 89.19 193 GLU A C 1
ATOM 1571 O O . GLU A 1 193 ? -9.652 6.097 -6.713 1.00 89.19 193 GLU A O 1
ATOM 1576 N N . SER A 1 194 ? -8.439 7.874 -6.123 1.00 86.81 194 SER A N 1
ATOM 1577 C CA . SER A 1 194 ? -7.322 7.547 -7.027 1.00 86.81 194 SER A CA 1
ATOM 1578 C C . SER A 1 194 ? -6.233 6.706 -6.352 1.00 86.81 194 SER A C 1
ATOM 1580 O O . SER A 1 194 ? -5.361 6.188 -7.040 1.00 86.81 194 SER A O 1
ATOM 1582 N N . ASN A 1 195 ? -6.290 6.556 -5.025 1.00 89.81 195 ASN A N 1
ATOM 1583 C CA . ASN A 1 195 ? -5.249 5.938 -4.200 1.00 89.81 195 ASN A CA 1
ATOM 1584 C C . ASN A 1 195 ? -5.686 4.567 -3.656 1.00 89.81 195 ASN A C 1
ATOM 1586 O O . ASN A 1 195 ? -5.190 4.096 -2.633 1.00 89.81 195 ASN A O 1
ATOM 1590 N N . TYR A 1 196 ? -6.646 3.910 -4.309 1.00 93.69 196 TYR A N 1
ATOM 1591 C CA . TYR A 1 196 ? -6.961 2.504 -4.067 1.00 93.69 196 TYR A CA 1
ATOM 1592 C C . TYR A 1 196 ? -7.596 1.839 -5.291 1.00 93.69 196 TYR A C 1
ATOM 1594 O O . TYR A 1 196 ? -8.265 2.475 -6.108 1.00 93.69 196 TYR A O 1
ATOM 1602 N N . LEU A 1 197 ? -7.377 0.530 -5.395 1.00 94.62 197 LEU A N 1
ATOM 1603 C CA . LEU A 1 197 ? -7.917 -0.326 -6.443 1.00 94.62 197 LEU A CA 1
ATOM 1604 C C . LEU A 1 197 ? -8.993 -1.253 -5.887 1.00 94.62 197 LEU A C 1
ATOM 1606 O O . LEU A 1 197 ? -8.905 -1.713 -4.744 1.00 94.62 197 LEU A O 1
ATOM 1610 N N . VAL A 1 198 ? -9.970 -1.559 -6.736 1.00 95.56 198 VAL A N 1
ATOM 1611 C CA . VAL A 1 198 ? -11.012 -2.557 -6.500 1.00 95.56 198 VAL A CA 1
ATOM 1612 C C . VAL A 1 198 ? -10.776 -3.750 -7.421 1.00 95.56 198 VAL A C 1
ATOM 1614 O O . VAL A 1 198 ? -10.894 -3.649 -8.642 1.00 95.56 198 VAL A O 1
ATOM 1617 N N . GLU A 1 199 ? -10.438 -4.888 -6.831 1.00 93.50 199 GLU A N 1
ATOM 1618 C CA . GLU A 1 199 ? -10.232 -6.160 -7.517 1.00 93.50 199 GLU A CA 1
ATOM 1619 C C . GLU A 1 199 ? -11.477 -7.038 -7.335 1.00 93.50 199 GLU A C 1
ATOM 1621 O O . GLU A 1 199 ? -11.914 -7.300 -6.211 1.00 93.50 199 GLU A O 1
ATOM 1626 N N . PHE A 1 200 ? -12.048 -7.500 -8.447 1.00 91.81 200 PHE A N 1
ATOM 1627 C CA . PHE A 1 200 ? -13.150 -8.457 -8.452 1.00 91.81 200 PHE A CA 1
ATOM 1628 C C . PHE A 1 200 ? -12.596 -9.839 -8.788 1.00 91.81 200 PHE A C 1
ATOM 1630 O O . PHE A 1 200 ? -12.102 -10.055 -9.894 1.00 91.81 200 PHE A O 1
ATOM 1637 N N . THR A 1 201 ? -12.679 -10.765 -7.837 1.00 87.38 201 THR A N 1
ATOM 1638 C CA . THR A 1 201 ? -12.328 -12.178 -8.041 1.00 87.38 201 THR A CA 1
ATOM 1639 C C . THR A 1 201 ? -13.592 -13.034 -8.017 1.00 87.38 201 THR A C 1
ATOM 1641 O O . THR A 1 201 ? -14.629 -12.582 -7.533 1.00 87.38 201 THR A O 1
ATOM 1644 N N . ASP A 1 202 ? -13.503 -14.284 -8.474 1.00 85.12 202 ASP A N 1
ATOM 1645 C CA . ASP A 1 202 ? -14.639 -15.220 -8.453 1.00 85.12 202 ASP A CA 1
ATOM 1646 C C . ASP A 1 202 ? -15.180 -15.482 -7.032 1.00 85.12 202 ASP A C 1
ATOM 1648 O O . ASP A 1 202 ? -16.332 -15.876 -6.864 1.00 85.12 202 ASP A O 1
ATOM 1652 N N . GLU A 1 203 ? -14.354 -15.271 -6.001 1.00 85.50 203 GLU A N 1
ATOM 1653 C CA . GLU A 1 203 ? -14.669 -15.613 -4.609 1.00 85.50 203 GLU A CA 1
ATOM 1654 C C . GLU A 1 203 ? -14.991 -14.400 -3.731 1.00 85.50 203 GLU A C 1
ATOM 1656 O O . GLU A 1 203 ? -15.661 -14.539 -2.707 1.00 85.50 203 GLU A O 1
ATOM 1661 N N . ARG A 1 204 ? -14.443 -13.228 -4.066 1.00 89.50 204 ARG A N 1
ATOM 1662 C CA . ARG A 1 204 ? -14.533 -12.025 -3.229 1.00 89.50 204 ARG A CA 1
ATOM 1663 C C . ARG A 1 204 ? -14.163 -10.753 -3.976 1.00 89.50 204 ARG A C 1
ATOM 1665 O O . ARG A 1 204 ? -13.381 -10.760 -4.928 1.00 89.50 204 ARG A O 1
ATOM 1672 N N . ILE A 1 205 ? -14.645 -9.649 -3.431 1.00 93.25 205 ILE A N 1
ATOM 1673 C CA . ILE A 1 205 ? -14.169 -8.305 -3.736 1.00 93.25 205 ILE A CA 1
ATOM 1674 C C . ILE A 1 205 ? -12.993 -7.997 -2.807 1.00 93.25 205 ILE A C 1
ATOM 1676 O O . ILE A 1 205 ? -13.000 -8.382 -1.636 1.00 93.25 205 ILE A O 1
ATOM 1680 N N . ILE A 1 206 ? -11.961 -7.341 -3.329 1.00 91.12 206 ILE A N 1
ATOM 1681 C CA . ILE A 1 206 ? -10.792 -6.909 -2.565 1.00 91.12 206 ILE A CA 1
ATOM 1682 C C . ILE A 1 206 ? -10.555 -5.430 -2.851 1.00 91.12 206 ILE A C 1
ATOM 1684 O O . ILE A 1 206 ? -10.509 -5.016 -4.006 1.00 91.12 206 ILE A O 1
ATOM 1688 N N . VAL A 1 207 ? -10.348 -4.641 -1.796 1.00 94.31 207 VAL A N 1
ATOM 1689 C CA . VAL A 1 207 ? -9.938 -3.239 -1.921 1.00 94.31 207 VAL A CA 1
ATOM 1690 C C . VAL A 1 207 ? -8.547 -3.050 -1.314 1.00 94.31 207 VAL A C 1
ATOM 1692 O O . VAL A 1 207 ? -8.298 -3.423 -0.157 1.00 94.31 207 VAL A O 1
ATOM 1695 N N . ARG A 1 208 ? -7.630 -2.474 -2.100 1.00 92.19 208 ARG A N 1
ATOM 1696 C CA . ARG A 1 208 ? -6.230 -2.248 -1.705 1.00 92.19 208 ARG A CA 1
ATOM 1697 C C . ARG A 1 208 ? -5.814 -0.799 -1.933 1.00 92.19 208 ARG A C 1
ATOM 1699 O O . ARG A 1 208 ? -6.024 -0.309 -3.041 1.00 92.19 208 ARG A O 1
ATOM 1706 N N . PRO A 1 209 ? -5.194 -0.133 -0.942 1.00 92.44 209 PRO A N 1
ATOM 1707 C CA . PRO A 1 209 ? -4.597 1.169 -1.171 1.00 92.44 209 PRO A CA 1
ATOM 1708 C C . PRO A 1 209 ? -3.428 1.038 -2.148 1.00 92.44 209 PRO A C 1
ATOM 1710 O O . PRO A 1 209 ? -2.677 0.060 -2.120 1.00 92.44 209 PRO A O 1
ATOM 1713 N N . ILE A 1 210 ? -3.298 2.031 -3.016 1.00 85.50 210 ILE A N 1
ATOM 1714 C CA . ILE A 1 210 ? -2.166 2.214 -3.910 1.00 85.50 210 ILE A CA 1
ATOM 1715 C C . ILE A 1 210 ? -1.646 3.633 -3.701 1.00 85.50 210 ILE A C 1
ATOM 1717 O O . ILE A 1 210 ? -2.417 4.578 -3.629 1.00 85.50 210 ILE A O 1
ATOM 1721 N N . ASP A 1 211 ? -0.328 3.753 -3.601 1.00 84.06 211 ASP A N 1
ATOM 1722 C CA . ASP A 1 211 ? 0.389 4.966 -3.197 1.00 84.06 211 ASP A CA 1
ATOM 1723 C C . ASP A 1 211 ? 0.383 5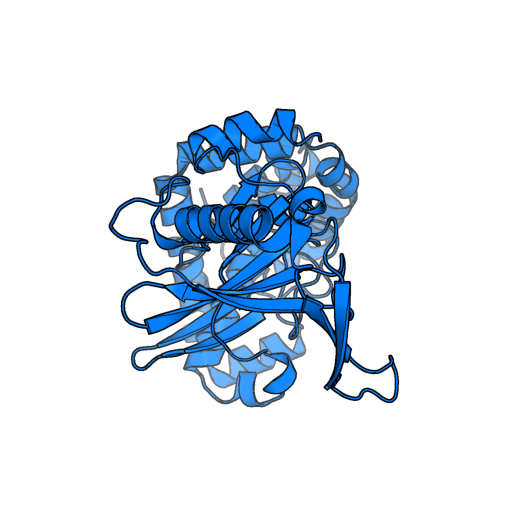.267 -1.689 1.00 84.06 211 ASP A C 1
ATOM 1725 O O . ASP A 1 211 ? -0.639 5.376 -1.019 1.00 84.06 211 ASP A O 1
ATOM 1729 N N . PHE A 1 212 ? 1.595 5.380 -1.155 1.00 89.44 212 PHE A N 1
ATOM 1730 C CA . PHE A 1 212 ? 1.879 5.475 0.276 1.00 89.44 212 PHE A CA 1
ATOM 1731 C C . PHE A 1 212 ? 2.835 6.637 0.586 1.00 89.44 212 PHE A C 1
ATOM 1733 O O . PHE A 1 212 ? 3.394 6.703 1.675 1.00 89.44 212 PHE A O 1
ATOM 1740 N N . ASP A 1 213 ? 3.082 7.557 -0.350 1.00 86.31 213 ASP A N 1
ATOM 1741 C CA . ASP A 1 213 ? 4.030 8.660 -0.124 1.00 86.31 213 ASP A CA 1
ATOM 1742 C C . ASP A 1 213 ? 3.496 9.763 0.811 1.00 86.31 213 ASP A C 1
ATOM 1744 O O . ASP A 1 213 ? 4.255 10.628 1.245 1.00 86.31 213 ASP A O 1
ATOM 1748 N N . LYS A 1 214 ? 2.214 9.703 1.197 1.00 88.44 214 LYS A N 1
ATOM 1749 C CA . LYS A 1 214 ? 1.538 10.669 2.084 1.00 88.44 214 LYS A CA 1
ATOM 1750 C C . LYS A 1 214 ? 1.310 10.207 3.521 1.00 88.44 214 LYS A C 1
ATOM 1752 O O . LYS A 1 214 ? 0.517 10.810 4.251 1.00 88.44 214 LYS A O 1
ATOM 1757 N N . MET A 1 215 ? 2.030 9.179 3.973 1.00 91.62 215 MET A N 1
ATOM 1758 C CA . MET A 1 215 ? 1.973 8.731 5.370 1.00 91.62 215 MET A CA 1
ATOM 1759 C C . MET A 1 215 ? 2.189 9.896 6.349 1.00 91.62 215 MET A C 1
ATOM 1761 O O . MET A 1 215 ? 3.112 10.695 6.190 1.00 91.62 215 MET A O 1
ATOM 1765 N N . PHE A 1 216 ? 1.346 9.969 7.385 1.00 89.94 216 PHE A N 1
ATOM 1766 C CA . PHE A 1 216 ? 1.433 10.932 8.495 1.00 89.94 216 PHE A CA 1
ATOM 1767 C C . PHE A 1 216 ? 1.215 12.421 8.147 1.00 89.94 216 PHE A C 1
ATOM 1769 O O . PHE A 1 216 ? 1.196 13.252 9.056 1.00 89.94 216 PHE A O 1
ATOM 1776 N N . GLU A 1 217 ? 1.028 12.785 6.873 1.00 83.69 217 GLU A N 1
ATOM 1777 C CA . GLU A 1 217 ? 0.995 14.192 6.452 1.00 83.69 217 GLU A CA 1
ATOM 1778 C C . GLU A 1 217 ? -0.346 14.877 6.707 1.00 83.69 217 GLU A C 1
ATOM 1780 O O . GLU A 1 217 ? -0.377 15.997 7.220 1.00 83.69 217 GLU A O 1
ATOM 1785 N N . SER A 1 218 ? -1.466 14.291 6.283 1.00 74.06 218 SER A N 1
ATOM 1786 C CA . SER A 1 218 ? -2.769 14.956 6.370 1.00 74.06 218 SER A CA 1
ATOM 1787 C C . SER A 1 218 ? -3.931 13.976 6.379 1.00 74.06 218 SER A C 1
ATOM 1789 O O . SER A 1 218 ? -3.889 12.946 5.716 1.00 74.06 218 SER A O 1
ATOM 1791 N N . PHE A 1 219 ? -4.980 14.327 7.118 1.00 73.94 219 PHE A N 1
ATOM 1792 C CA . PHE A 1 219 ? -6.236 13.585 7.171 1.00 73.94 219 PHE A CA 1
ATOM 1793 C C . PHE A 1 219 ? -7.304 14.482 6.546 1.00 73.94 219 PHE A C 1
ATOM 1795 O O . PHE A 1 219 ? -7.839 15.361 7.223 1.00 73.94 219 PHE A O 1
ATOM 1802 N N . ALA A 1 220 ? -7.529 14.340 5.235 1.00 62.06 220 ALA A N 1
ATOM 1803 C CA . ALA A 1 220 ? -8.522 15.136 4.506 1.00 62.06 220 ALA A CA 1
ATOM 1804 C C . ALA A 1 220 ? -9.934 14.880 5.050 1.00 62.06 220 ALA A C 1
ATOM 1806 O O . ALA A 1 220 ? -10.728 15.804 5.241 1.00 62.06 220 ALA A O 1
ATOM 1807 N N . HIS A 1 221 ? -10.204 13.617 5.369 1.00 65.88 221 HIS A N 1
ATOM 1808 C CA . HIS A 1 221 ? -11.438 13.155 5.970 1.00 65.88 221 HIS A CA 1
ATOM 1809 C C . HIS A 1 221 ? -11.126 12.304 7.188 1.00 65.88 221 HIS A C 1
ATOM 1811 O O . HIS A 1 221 ? -10.063 11.686 7.284 1.00 65.88 221 HIS A O 1
ATOM 1817 N N . MET A 1 222 ? -12.065 12.272 8.130 1.00 69.12 222 MET A N 1
ATOM 1818 C CA . MET A 1 222 ? -12.025 11.251 9.153 1.00 69.12 222 MET A CA 1
ATOM 1819 C C . MET A 1 222 ? -13.421 10.755 9.489 1.00 69.12 222 MET A C 1
ATOM 1821 O O . MET A 1 222 ? -14.256 11.493 10.020 1.00 69.12 222 MET A O 1
ATOM 1825 N N . SER A 1 223 ? -13.653 9.483 9.187 1.00 67.56 223 SER A N 1
ATOM 1826 C CA . SER A 1 223 ? -14.939 8.837 9.384 1.00 67.56 223 SER A CA 1
ATOM 1827 C C . SER A 1 223 ? -15.235 8.657 10.878 1.00 67.56 223 SER A C 1
ATOM 1829 O O . SER A 1 223 ? -14.307 8.528 11.684 1.00 67.56 223 SER A O 1
ATOM 1831 N N . PRO A 1 224 ? -16.511 8.531 11.284 1.00 65.31 224 PRO A N 1
ATOM 1832 C CA . PRO A 1 224 ? -16.893 8.128 12.639 1.00 65.31 224 PRO A CA 1
ATOM 1833 C C . PRO A 1 224 ? -16.319 6.786 13.113 1.00 65.31 224 PRO A C 1
ATOM 1835 O O . PRO A 1 224 ? -16.262 6.548 14.313 1.00 65.31 224 PRO A O 1
ATOM 1838 N N . ALA A 1 225 ? -15.846 5.902 12.226 1.00 61.94 225 ALA A N 1
ATOM 1839 C CA . ALA A 1 225 ? -15.094 4.710 12.641 1.00 61.94 225 ALA A CA 1
ATOM 1840 C C . ALA A 1 225 ? -13.625 5.022 13.008 1.00 61.94 225 ALA A C 1
ATOM 1842 O O . ALA A 1 225 ? -12.877 4.138 13.454 1.00 61.94 225 ALA A O 1
ATOM 1843 N N . GLY A 1 226 ? -13.205 6.282 12.872 1.00 68.31 226 GLY A N 1
ATOM 1844 C CA . GLY A 1 226 ? -11.834 6.772 12.985 1.00 68.31 226 GLY A CA 1
ATOM 1845 C C . GLY A 1 226 ? -10.947 6.334 11.822 1.00 68.31 226 GLY A C 1
ATOM 1846 O O . GLY A 1 226 ? -9.745 6.161 12.025 1.00 68.31 226 GLY A O 1
ATOM 1847 N N . GLY A 1 227 ? -11.553 6.034 10.673 1.00 75.19 227 GLY A N 1
ATOM 1848 C CA . GLY A 1 227 ? -10.850 5.767 9.427 1.00 75.19 227 GLY A CA 1
ATOM 1849 C C . GLY A 1 227 ? -10.620 7.038 8.620 1.00 75.19 227 GLY A C 1
ATOM 1850 O O . GLY A 1 227 ? -11.152 8.090 8.971 1.00 75.19 227 GLY A O 1
ATOM 1851 N N . LEU A 1 228 ? -9.775 6.955 7.594 1.00 82.94 228 LEU A N 1
ATOM 1852 C CA . LEU A 1 228 ? -9.313 8.114 6.817 1.00 82.94 228 LEU A CA 1
ATOM 1853 C C . LEU A 1 228 ? -9.823 8.131 5.372 1.00 82.94 228 LEU A C 1
ATOM 1855 O O . LEU A 1 228 ? -9.406 8.989 4.603 1.00 82.94 228 LEU A O 1
ATOM 1859 N N . LEU A 1 229 ? -10.700 7.193 5.005 1.00 87.75 229 LEU A N 1
ATOM 1860 C CA . LEU A 1 229 ? -11.260 7.092 3.661 1.00 87.75 229 LEU A CA 1
ATOM 1861 C C . LEU A 1 229 ? -12.556 7.896 3.533 1.00 87.75 229 LEU A C 1
ATOM 1863 O O . LEU A 1 229 ? -12.689 8.702 2.622 1.00 87.75 229 LEU A O 1
ATOM 1867 N N . PHE A 1 230 ? -13.525 7.674 4.425 1.00 88.00 230 PHE A N 1
ATOM 1868 C CA . PHE A 1 230 ? -14.863 8.239 4.234 1.00 88.00 230 PHE A CA 1
ATOM 1869 C C . PHE A 1 230 ? -14.983 9.681 4.727 1.00 88.00 230 PHE A C 1
ATOM 1871 O O . PHE A 1 230 ? -14.735 9.983 5.900 1.00 88.00 230 PHE A O 1
ATOM 1878 N N . SER A 1 231 ? -15.510 10.547 3.862 1.00 86.31 231 SER A N 1
ATOM 1879 C CA . SER A 1 231 ? -16.201 11.767 4.280 1.00 86.31 231 SER A CA 1
ATOM 1880 C C . SER A 1 231 ? -17.455 11.445 5.109 1.00 86.31 231 SER A C 1
ATOM 1882 O O . SER A 1 231 ? -17.940 10.312 5.147 1.00 86.31 231 SER A O 1
ATOM 1884 N N . GLU A 1 232 ? -18.033 12.455 5.764 1.00 84.06 232 GLU A N 1
ATOM 1885 C CA . GLU A 1 232 ? -19.278 12.286 6.528 1.00 84.06 232 GLU A CA 1
ATOM 1886 C C . GLU A 1 232 ? -20.424 11.756 5.647 1.00 84.06 232 GLU A C 1
ATOM 1888 O O . GLU A 1 232 ? -21.129 10.823 6.033 1.00 84.06 232 GLU A O 1
ATOM 1893 N N . ALA A 1 233 ? -20.546 12.269 4.419 1.00 88.25 233 ALA A N 1
ATOM 1894 C CA . ALA A 1 233 ? -21.561 11.826 3.468 1.00 88.25 233 ALA A CA 1
ATOM 1895 C C . ALA A 1 233 ? -21.344 10.374 3.008 1.00 88.25 233 ALA A C 1
ATOM 1897 O O . ALA A 1 233 ? -22.303 9.612 2.878 1.00 88.25 233 ALA A O 1
ATOM 1898 N N . GLU A 1 234 ? -20.099 9.965 2.768 1.00 91.06 234 GLU A N 1
ATOM 1899 C CA . GLU A 1 234 ? -19.776 8.587 2.377 1.00 91.06 234 GLU A CA 1
ATOM 1900 C C . GLU A 1 234 ? -19.978 7.603 3.523 1.00 91.06 234 GLU A C 1
ATOM 1902 O O . GLU A 1 234 ? -20.478 6.502 3.300 1.00 91.06 234 GLU A O 1
ATOM 1907 N N . PHE A 1 235 ? -19.682 8.012 4.758 1.00 90.75 235 PHE A N 1
ATOM 1908 C CA . PHE A 1 235 ? -20.016 7.228 5.939 1.00 90.75 235 PHE A CA 1
ATOM 1909 C C . PHE A 1 235 ? -21.528 6.980 6.030 1.00 90.75 235 PHE A C 1
ATOM 1911 O O . PHE A 1 235 ? -21.961 5.840 6.214 1.00 90.75 235 PHE A O 1
ATOM 1918 N N . GLU A 1 236 ? -22.350 8.020 5.862 1.00 90.94 236 GLU A N 1
ATOM 1919 C CA . GLU A 1 236 ? -23.808 7.870 5.873 1.00 90.94 236 GLU A CA 1
ATOM 1920 C C . GLU A 1 236 ? -24.311 6.966 4.741 1.00 90.94 236 GLU A C 1
ATOM 1922 O O . GLU A 1 236 ? -25.198 6.135 4.967 1.00 90.94 236 GLU A O 1
ATOM 1927 N N . LYS A 1 237 ? -23.731 7.088 3.537 1.00 93.88 237 LYS A N 1
ATOM 1928 C CA . LYS A 1 237 ? -24.009 6.183 2.411 1.00 93.88 237 LYS A CA 1
ATOM 1929 C C . LYS A 1 237 ? -23.658 4.741 2.774 1.00 93.88 237 LYS A C 1
ATOM 1931 O O . LYS A 1 237 ? -24.514 3.869 2.639 1.00 93.88 237 LYS A O 1
ATOM 1936 N N . ALA A 1 238 ? -22.458 4.493 3.297 1.00 94.44 238 ALA A N 1
ATOM 1937 C CA . ALA A 1 238 ? -22.013 3.161 3.688 1.00 94.44 238 ALA A CA 1
ATOM 1938 C C . ALA A 1 238 ? -22.970 2.534 4.713 1.00 94.44 238 ALA A C 1
ATOM 1940 O O . ALA A 1 238 ? -23.471 1.430 4.502 1.00 94.44 238 ALA A O 1
ATOM 1941 N N . VAL A 1 239 ? -23.313 3.267 5.780 1.00 94.06 239 VAL A N 1
ATOM 1942 C CA . VAL A 1 239 ? -24.260 2.807 6.811 1.00 94.06 239 VAL A CA 1
ATOM 1943 C C . VAL A 1 239 ? -25.645 2.521 6.230 1.00 94.06 239 VAL A C 1
ATOM 1945 O O . V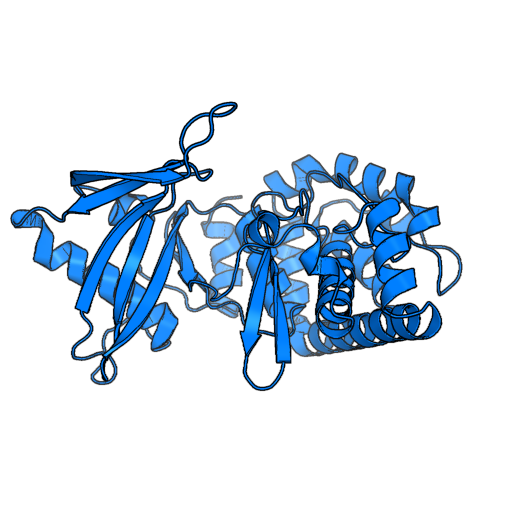AL A 1 239 ? -26.283 1.553 6.644 1.00 94.06 239 VAL A O 1
ATOM 1948 N N . ARG A 1 240 ? -26.121 3.328 5.275 1.00 96.31 240 ARG A N 1
ATOM 1949 C CA . ARG A 1 240 ? -27.408 3.100 4.601 1.00 96.31 240 ARG A CA 1
ATOM 1950 C C . ARG A 1 240 ? -27.407 1.812 3.778 1.00 96.31 240 ARG A C 1
ATOM 1952 O O . ARG A 1 240 ? -28.414 1.114 3.779 1.00 96.31 240 ARG A O 1
ATOM 1959 N N . VAL A 1 241 ? -26.302 1.513 3.098 1.00 97.25 241 VAL A N 1
ATOM 1960 C CA . VAL A 1 241 ? -26.175 0.352 2.204 1.00 97.25 241 VAL A CA 1
ATOM 1961 C C . VAL A 1 241 ? -26.026 -0.946 2.993 1.00 97.25 241 VAL A C 1
ATOM 1963 O O . VAL A 1 241 ? -26.746 -1.905 2.729 1.00 97.25 241 VAL A O 1
ATOM 1966 N N . VAL A 1 242 ? -25.120 -0.994 3.979 1.00 96.81 242 VAL A N 1
ATOM 1967 C CA . VAL A 1 242 ? -24.853 -2.243 4.719 1.00 96.81 242 VAL A CA 1
ATOM 1968 C C . VAL A 1 242 ? -25.721 -2.424 5.965 1.00 96.81 242 VAL A C 1
ATOM 1970 O O . VAL A 1 242 ? -25.864 -3.545 6.449 1.00 96.81 242 VAL A O 1
ATOM 1973 N N . GLY A 1 243 ? -26.301 -1.345 6.491 1.00 96.69 243 GLY A N 1
ATOM 1974 C CA . GLY A 1 243 ? -26.976 -1.315 7.787 1.00 96.69 243 GLY A CA 1
ATOM 1975 C C . GLY A 1 243 ? -26.008 -1.085 8.955 1.00 96.69 243 GLY A C 1
ATOM 1976 O O . GLY A 1 243 ? -24.879 -1.576 8.970 1.00 96.69 243 GLY A O 1
ATOM 1977 N N . ARG A 1 244 ? -26.462 -0.343 9.976 1.00 93.06 244 ARG A N 1
ATOM 1978 C CA . ARG A 1 244 ? -25.630 0.086 11.120 1.00 93.06 244 ARG A CA 1
ATOM 1979 C C . ARG A 1 244 ? -25.004 -1.077 11.896 1.00 93.06 244 ARG A C 1
ATOM 1981 O O . ARG A 1 244 ? -23.809 -1.041 12.168 1.00 93.06 244 ARG A O 1
ATOM 1988 N N . GLU A 1 245 ? -25.776 -2.114 12.212 1.00 93.62 245 GLU A N 1
ATOM 1989 C CA . GLU A 1 245 ? -25.266 -3.276 12.958 1.00 93.62 245 GLU A CA 1
ATOM 1990 C C . GLU A 1 245 ? -24.173 -4.022 12.179 1.00 93.62 245 GLU A C 1
ATOM 1992 O O . GLU A 1 245 ? -23.134 -4.382 12.737 1.00 93.62 245 GLU A O 1
ATOM 1997 N N . ARG A 1 246 ? -24.368 -4.206 10.866 1.00 95.25 246 ARG A N 1
ATOM 1998 C CA . ARG A 1 246 ? -23.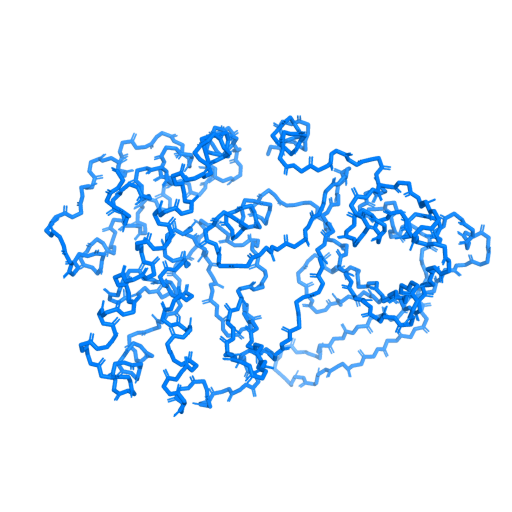375 -4.844 9.992 1.00 95.25 246 ARG A CA 1
ATOM 1999 C C . ARG A 1 246 ? -22.123 -3.982 9.854 1.00 95.25 246 ARG A C 1
ATOM 2001 O O . ARG A 1 246 ? -21.027 -4.524 9.937 1.00 95.25 246 ARG A O 1
ATOM 2008 N N . TYR A 1 247 ? -22.269 -2.666 9.702 1.00 94.81 247 TYR A N 1
ATOM 2009 C CA . TYR A 1 247 ? -21.142 -1.728 9.690 1.00 94.81 247 TYR A CA 1
ATOM 2010 C C . TYR A 1 247 ? -20.280 -1.882 10.952 1.00 94.81 247 TYR A C 1
ATOM 2012 O O . TYR A 1 247 ? -19.075 -2.115 10.868 1.00 94.81 247 TYR A O 1
ATOM 2020 N N . GLU A 1 248 ? -20.901 -1.817 12.133 1.00 91.69 248 GLU A N 1
ATOM 2021 C CA . GLU A 1 248 ? -20.204 -1.945 13.418 1.00 91.69 248 GLU A CA 1
ATOM 2022 C C . GLU A 1 248 ? -19.553 -3.325 13.595 1.00 91.69 248 GLU A C 1
ATOM 2024 O O . GLU A 1 248 ? -18.459 -3.432 14.158 1.00 91.69 248 GLU A O 1
ATOM 2029 N N . SER A 1 249 ? -20.197 -4.380 13.085 1.00 94.62 249 SER A N 1
ATOM 2030 C CA . SER A 1 249 ? -19.644 -5.736 13.056 1.00 94.62 249 SER A CA 1
ATOM 2031 C C . SER A 1 249 ? -18.390 -5.828 12.180 1.00 94.62 249 SER A C 1
ATOM 2033 O O . SER A 1 249 ? -17.364 -6.319 12.651 1.00 94.62 249 SER A O 1
ATOM 2035 N N . ILE A 1 250 ? -18.428 -5.293 10.952 1.00 95.56 250 ILE A N 1
ATOM 2036 C CA . ILE A 1 250 ? -17.280 -5.280 10.028 1.00 95.56 250 ILE A CA 1
ATOM 2037 C C . ILE A 1 250 ? -16.105 -4.524 10.651 1.00 95.56 250 ILE A C 1
ATOM 2039 O O . ILE A 1 250 ? -14.988 -5.038 10.664 1.00 95.56 250 ILE A O 1
ATOM 2043 N N . VAL A 1 251 ? -16.359 -3.345 11.230 1.00 93.00 251 VAL A N 1
ATOM 2044 C CA . VAL A 1 251 ? -15.321 -2.544 11.898 1.00 93.00 251 VAL A CA 1
ATOM 2045 C C . VAL A 1 251 ? -14.661 -3.323 13.036 1.00 93.00 251 VAL A C 1
ATOM 2047 O O . VAL A 1 251 ? -13.437 -3.304 13.168 1.00 93.00 251 VAL A O 1
ATOM 2050 N N . ARG A 1 252 ? -15.453 -4.011 13.868 1.00 92.00 252 ARG A N 1
ATOM 2051 C CA . ARG A 1 252 ? -14.935 -4.805 14.991 1.00 92.00 252 ARG A CA 1
ATOM 2052 C C . ARG A 1 252 ? -14.079 -5.972 14.507 1.00 92.00 252 ARG A C 1
ATOM 2054 O O . ARG A 1 252 ? -12.950 -6.114 14.965 1.00 92.00 252 ARG A O 1
ATOM 2061 N N . LEU A 1 253 ? -14.598 -6.753 13.561 1.00 95.62 253 LEU A N 1
ATOM 2062 C CA . LEU A 1 253 ? -13.896 -7.907 13.003 1.00 95.62 253 LEU A CA 1
ATOM 2063 C C . LEU A 1 253 ? -12.587 -7.500 12.325 1.00 95.62 253 LEU A C 1
ATOM 2065 O O . LEU A 1 253 ? -11.573 -8.167 12.511 1.00 95.62 253 LEU A O 1
ATOM 2069 N N . GLU A 1 254 ? -12.576 -6.393 11.579 1.00 95.44 254 GLU A N 1
ATOM 2070 C CA . GLU A 1 254 ? -11.347 -5.929 10.940 1.00 95.44 254 GLU A CA 1
ATOM 2071 C C . GLU A 1 254 ? -10.311 -5.464 11.966 1.00 95.44 254 GLU A C 1
ATOM 2073 O O . GLU A 1 254 ? -9.140 -5.814 11.842 1.00 95.44 254 GLU A O 1
ATOM 2078 N N . ARG A 1 255 ? -10.719 -4.769 13.036 1.00 93.69 255 ARG A N 1
ATOM 2079 C CA . ARG A 1 255 ? -9.800 -4.429 14.137 1.00 93.69 255 ARG A CA 1
ATOM 2080 C C . ARG A 1 255 ? -9.215 -5.671 14.802 1.00 93.69 255 ARG A C 1
ATOM 2082 O O . ARG A 1 255 ? -8.012 -5.697 15.049 1.00 93.69 255 ARG A O 1
ATOM 2089 N N . ASP A 1 256 ? -10.026 -6.696 15.053 1.00 95.38 256 ASP A N 1
ATOM 2090 C CA . ASP A 1 256 ? -9.558 -7.955 15.641 1.00 95.38 256 ASP A CA 1
ATOM 2091 C C . ASP A 1 256 ? -8.576 -8.686 14.705 1.00 95.38 256 ASP A C 1
ATOM 2093 O O . ASP A 1 256 ? -7.538 -9.181 15.152 1.00 95.38 256 ASP A O 1
ATOM 2097 N N . ASN A 1 257 ? -8.846 -8.685 13.396 1.00 96.81 257 ASN A N 1
ATOM 2098 C CA . ASN A 1 257 ? -7.951 -9.248 12.384 1.00 96.81 257 ASN A CA 1
ATOM 2099 C C . ASN A 1 257 ? -6.613 -8.503 12.318 1.00 96.81 257 ASN A C 1
ATOM 2101 O O . ASN A 1 257 ? -5.556 -9.138 12.330 1.00 96.81 257 ASN A O 1
ATOM 2105 N N . ILE A 1 258 ? -6.642 -7.168 12.284 1.00 96.38 258 ILE A N 1
ATOM 2106 C CA . ILE A 1 258 ? -5.430 -6.341 12.307 1.00 96.38 258 ILE A CA 1
ATOM 2107 C C . ILE A 1 258 ? -4.650 -6.605 13.598 1.00 96.38 258 ILE A C 1
ATOM 2109 O O . ILE A 1 258 ? -3.446 -6.853 13.550 1.00 96.38 258 ILE A O 1
ATOM 2113 N N . ARG A 1 259 ? -5.327 -6.610 14.754 1.00 95.75 259 ARG A N 1
ATOM 2114 C CA . ARG A 1 259 ? -4.714 -6.893 16.058 1.00 95.75 259 ARG A CA 1
ATOM 2115 C C . ARG A 1 259 ? -3.975 -8.227 16.039 1.00 95.75 259 ARG A C 1
ATOM 2117 O O . ARG A 1 259 ? -2.822 -8.291 16.462 1.00 95.75 259 ARG A O 1
ATOM 2124 N N . LYS A 1 260 ? -4.620 -9.281 15.533 1.00 96.88 260 LYS A N 1
ATOM 2125 C CA . LYS A 1 260 ? -4.012 -10.607 15.403 1.00 96.88 260 LYS A CA 1
ATOM 2126 C C . LYS A 1 260 ? -2.734 -10.554 14.559 1.00 96.88 260 LYS A C 1
ATOM 2128 O O . LYS A 1 260 ? -1.697 -11.014 15.031 1.00 96.88 260 LYS A O 1
ATOM 2133 N N . ARG A 1 261 ? -2.774 -9.927 13.376 1.00 96.25 261 ARG A N 1
ATOM 2134 C CA . ARG A 1 261 ? -1.601 -9.813 12.490 1.00 96.25 261 ARG A CA 1
ATOM 2135 C C . ARG A 1 261 ? -0.449 -9.018 13.115 1.00 96.25 261 ARG A C 1
ATOM 2137 O O . ARG A 1 261 ? 0.711 -9.403 12.969 1.00 96.25 261 ARG A O 1
ATOM 2144 N N . VAL A 1 262 ? -0.758 -7.954 13.861 1.00 95.31 262 VAL A N 1
ATOM 2145 C CA . VAL A 1 262 ? 0.237 -7.165 14.610 1.00 95.31 262 VAL A CA 1
ATOM 2146 C C . VAL A 1 262 ? 0.941 -8.014 15.664 1.00 95.31 262 VAL A C 1
ATOM 2148 O O . VAL A 1 262 ? 2.166 -7.945 15.776 1.00 95.31 262 VAL A O 1
ATOM 2151 N N . LEU A 1 263 ? 0.183 -8.811 16.424 1.00 94.31 263 LEU A N 1
ATOM 2152 C CA . LEU A 1 263 ? 0.722 -9.688 17.465 1.00 94.31 263 LEU A CA 1
ATOM 2153 C C . LEU A 1 263 ? 1.569 -10.821 16.873 1.00 94.31 263 LEU A C 1
ATOM 2155 O O . LEU A 1 263 ? 2.667 -11.082 17.363 1.00 94.31 263 LEU A O 1
ATOM 2159 N N . GLU A 1 264 ? 1.100 -11.449 15.794 1.00 95.19 264 GLU A N 1
ATOM 2160 C CA . GLU A 1 264 ? 1.843 -12.486 15.063 1.00 95.19 264 GLU A CA 1
ATOM 2161 C C . GLU A 1 264 ? 3.146 -11.936 14.460 1.00 95.19 264 GLU A C 1
ATOM 2163 O O . GLU A 1 264 ? 4.167 -12.621 14.448 1.00 95.19 264 GLU A O 1
ATOM 2168 N N . SER A 1 265 ? 3.142 -10.667 14.042 1.00 92.00 265 SER A N 1
ATOM 2169 C CA . SER A 1 265 ? 4.305 -9.963 13.487 1.00 92.00 265 SER A CA 1
ATOM 2170 C C . SER A 1 265 ? 5.110 -9.188 14.539 1.00 92.00 265 SER A C 1
ATOM 2172 O O . SER A 1 265 ? 5.897 -8.317 14.179 1.00 92.00 265 SER A O 1
ATOM 2174 N N . GLY A 1 266 ? 4.952 -9.473 15.838 1.00 91.81 266 GLY A N 1
ATOM 2175 C CA . GLY A 1 266 ? 5.392 -8.591 16.929 1.00 91.81 266 GLY A CA 1
ATOM 2176 C C . GLY A 1 266 ? 6.848 -8.101 16.859 1.00 91.81 266 GLY A C 1
ATOM 2177 O O . GLY A 1 266 ? 7.105 -6.917 17.074 1.00 91.81 266 GLY A O 1
ATOM 2178 N N . ILE A 1 267 ? 7.808 -8.968 16.507 1.00 90.88 267 ILE A N 1
ATOM 2179 C CA . ILE A 1 267 ? 9.226 -8.567 16.366 1.00 90.88 267 ILE A CA 1
ATOM 2180 C C . ILE A 1 267 ? 9.416 -7.632 15.158 1.00 90.88 267 ILE A C 1
ATOM 2182 O O . ILE A 1 267 ? 10.174 -6.663 15.238 1.00 90.88 267 ILE A O 1
ATOM 2186 N N . ARG A 1 268 ? 8.718 -7.899 14.049 1.00 90.12 268 ARG A N 1
ATOM 2187 C CA . ARG A 1 268 ? 8.749 -7.084 12.827 1.00 90.12 268 ARG A CA 1
ATOM 2188 C C . ARG A 1 268 ? 8.127 -5.717 13.069 1.00 90.12 268 ARG A C 1
ATOM 2190 O O . ARG A 1 268 ? 8.801 -4.713 12.859 1.00 90.12 268 ARG A O 1
ATOM 2197 N N . THR A 1 269 ? 6.929 -5.684 13.652 1.00 93.38 269 THR A N 1
ATOM 2198 C CA . THR A 1 269 ? 6.249 -4.449 14.061 1.00 93.38 269 THR A CA 1
ATOM 2199 C C . THR A 1 269 ? 7.127 -3.614 14.991 1.00 93.38 269 THR A C 1
ATOM 2201 O O . THR A 1 269 ? 7.318 -2.426 14.756 1.00 93.38 269 THR A O 1
ATOM 2204 N N . LYS A 1 270 ? 7.729 -4.226 16.021 1.00 92.94 270 LYS A N 1
ATOM 2205 C CA . LYS A 1 270 ? 8.596 -3.507 16.962 1.00 92.94 270 LYS A CA 1
ATOM 2206 C C . LYS A 1 270 ? 9.792 -2.862 16.260 1.00 92.94 270 LYS A C 1
ATOM 2208 O O . LYS A 1 270 ? 10.043 -1.677 16.451 1.00 92.94 270 LYS A O 1
ATOM 2213 N N . ARG A 1 271 ? 10.506 -3.619 15.422 1.00 92.00 271 ARG A N 1
ATOM 2214 C CA . ARG A 1 271 ? 11.647 -3.072 14.676 1.00 92.00 271 ARG A CA 1
ATOM 2215 C C . ARG A 1 271 ? 11.220 -1.979 13.693 1.00 92.00 271 ARG A C 1
ATOM 2217 O O . ARG A 1 271 ? 12.012 -1.084 13.430 1.00 92.00 271 ARG A O 1
ATOM 2224 N N . LEU A 1 272 ? 10.010 -2.046 13.133 1.00 93.12 272 LEU A N 1
ATOM 2225 C CA . LEU A 1 272 ? 9.504 -1.024 12.210 1.00 93.12 272 LEU A CA 1
ATOM 2226 C C . LEU A 1 272 ? 9.299 0.294 12.952 1.00 93.12 272 LEU A C 1
ATOM 2228 O O . LEU A 1 272 ? 9.739 1.343 12.491 1.00 93.12 272 LEU A O 1
ATOM 2232 N N . LEU A 1 273 ? 8.696 0.218 14.139 1.00 94.75 273 LEU A N 1
ATOM 2233 C CA . LEU A 1 273 ? 8.493 1.363 15.023 1.00 94.75 273 LEU A CA 1
ATOM 2234 C C . LEU A 1 273 ? 9.827 1.965 15.495 1.00 94.75 273 LEU A C 1
ATOM 2236 O O . LEU A 1 273 ? 9.939 3.184 15.576 1.00 94.75 273 LEU A O 1
ATOM 2240 N N . GLU A 1 274 ? 10.856 1.148 15.745 1.00 93.50 274 GLU A N 1
ATOM 2241 C CA . GLU A 1 274 ? 12.214 1.619 16.080 1.00 93.50 274 GLU A CA 1
ATOM 2242 C C . GLU A 1 274 ? 12.867 2.402 14.922 1.00 93.50 274 GLU A C 1
ATOM 2244 O O . GLU A 1 274 ? 13.467 3.460 15.140 1.00 93.50 274 GLU A O 1
ATOM 2249 N N . VAL A 1 275 ? 12.714 1.930 13.679 1.00 92.25 275 VAL A N 1
ATOM 2250 C CA . VAL A 1 275 ? 13.179 2.659 12.485 1.00 92.25 275 VAL A CA 1
ATOM 2251 C C . VAL A 1 275 ? 12.379 3.947 12.289 1.00 92.25 275 VAL A C 1
ATOM 2253 O O . VAL A 1 275 ? 12.960 5.012 12.083 1.00 92.25 275 VAL A O 1
ATOM 2256 N N . LEU A 1 276 ? 11.052 3.886 12.432 1.00 93.38 276 LEU A N 1
ATOM 2257 C CA . LEU A 1 276 ? 10.169 5.051 12.347 1.00 93.38 276 LEU A CA 1
ATOM 2258 C C . LEU A 1 276 ? 10.500 6.107 13.406 1.00 93.38 276 LEU A C 1
ATOM 2260 O O . LEU A 1 276 ? 10.488 7.300 13.115 1.00 93.38 276 LEU A O 1
ATOM 2264 N N . ALA A 1 277 ? 10.869 5.688 14.617 1.00 94.62 277 ALA A N 1
ATOM 2265 C CA . ALA A 1 277 ? 11.311 6.587 15.678 1.00 94.62 277 ALA A CA 1
ATOM 2266 C C . ALA A 1 277 ? 12.569 7.387 15.297 1.00 94.62 277 ALA A C 1
ATOM 2268 O O . ALA A 1 277 ? 12.732 8.525 15.741 1.00 94.62 277 ALA A O 1
ATOM 2269 N N . SER A 1 278 ? 13.433 6.812 14.458 1.00 92.38 278 SER A N 1
ATOM 2270 C CA . SER A 1 278 ? 14.713 7.397 14.033 1.00 92.38 278 SER A CA 1
ATOM 2271 C C . SER A 1 278 ? 14.594 8.231 12.746 1.00 92.38 278 SER A C 1
ATOM 2273 O O . SER A 1 278 ? 15.481 9.025 12.425 1.00 92.38 278 SER A O 1
ATOM 2275 N N . SER A 1 279 ? 13.475 8.109 12.025 1.00 91.25 279 SER A N 1
ATOM 2276 C CA . SER A 1 279 ? 13.211 8.830 10.778 1.00 91.25 279 SER A CA 1
ATOM 2277 C C . SER A 1 279 ? 13.111 10.344 11.000 1.00 91.25 279 SER A C 1
ATOM 2279 O O . SER A 1 279 ? 12.228 10.837 11.696 1.00 91.25 279 SER A O 1
ATOM 2281 N N . LYS A 1 280 ? 13.983 11.126 10.356 1.00 90.50 280 LYS A N 1
ATOM 2282 C CA . LYS A 1 280 ? 13.884 12.597 10.387 1.00 90.50 280 LYS A CA 1
ATOM 2283 C C . LYS A 1 280 ? 12.664 13.131 9.636 1.00 90.50 280 LYS A C 1
ATOM 2285 O O . LYS A 1 280 ? 12.090 14.117 10.084 1.00 90.50 280 LYS A O 1
ATOM 2290 N N . GLU A 1 281 ? 12.300 12.531 8.504 1.00 89.56 281 GLU A N 1
ATOM 2291 C CA . GLU A 1 281 ? 11.230 13.059 7.654 1.00 89.56 281 GLU A CA 1
ATOM 2292 C C . GLU A 1 281 ? 9.844 12.675 8.181 1.00 89.56 281 GLU A C 1
ATOM 2294 O O . GLU A 1 281 ? 8.983 13.541 8.259 1.00 89.56 281 GLU A O 1
ATOM 2299 N N . ALA A 1 282 ? 9.644 11.467 8.708 1.00 91.81 282 ALA A N 1
ATOM 2300 C CA . ALA A 1 282 ? 8.423 11.149 9.449 1.00 91.81 282 ALA A CA 1
ATOM 2301 C C . ALA A 1 282 ? 8.306 11.981 10.741 1.00 91.81 282 ALA A C 1
ATOM 2303 O O . ALA A 1 282 ? 7.234 12.493 11.055 1.00 91.81 282 ALA A O 1
ATOM 2304 N N . ASN A 1 283 ? 9.405 12.187 11.483 1.00 93.94 283 ASN A N 1
ATOM 2305 C CA . ASN A 1 283 ? 9.383 13.026 12.689 1.00 93.94 283 ASN A CA 1
ATOM 2306 C C . ASN A 1 283 ? 9.102 14.510 12.401 1.00 93.94 283 ASN A C 1
ATOM 2308 O O . ASN A 1 283 ? 8.628 15.207 13.299 1.00 93.94 283 ASN A O 1
ATOM 2312 N N . TYR A 1 284 ? 9.351 14.997 11.181 1.00 93.06 284 TYR A N 1
ATOM 2313 C CA . TYR A 1 284 ? 8.986 16.359 10.780 1.00 93.06 284 TYR A CA 1
ATOM 2314 C C . TYR A 1 284 ? 7.474 16.602 10.912 1.00 93.06 284 TYR A C 1
ATOM 2316 O O . TYR A 1 284 ? 7.052 17.666 11.363 1.00 93.06 284 TYR A O 1
ATOM 2324 N N . ASP A 1 285 ? 6.663 15.586 10.605 1.00 93.25 285 ASP A N 1
ATOM 2325 C CA . ASP A 1 285 ? 5.202 15.655 10.670 1.00 93.25 285 ASP A CA 1
ATOM 2326 C C . ASP A 1 285 ? 4.624 15.291 12.053 1.00 93.25 285 ASP A C 1
ATOM 2328 O O . ASP A 1 285 ? 3.406 15.325 12.237 1.00 93.25 285 ASP A O 1
ATOM 2332 N N . LEU A 1 286 ? 5.458 14.995 13.062 1.00 94.31 286 LEU A N 1
ATOM 2333 C CA . LEU A 1 286 ? 5.028 14.531 14.391 1.00 94.31 286 LEU A CA 1
ATOM 2334 C C . LEU A 1 286 ? 3.973 15.438 15.038 1.00 94.31 286 LEU A C 1
ATOM 2336 O O . LEU A 1 286 ? 2.891 14.977 15.401 1.00 94.31 286 LEU A O 1
ATOM 2340 N N . ASP A 1 287 ? 4.272 16.729 15.191 1.00 93.06 287 ASP A N 1
ATOM 2341 C CA . ASP A 1 287 ? 3.377 17.664 15.882 1.00 93.06 287 ASP A CA 1
ATOM 2342 C C . ASP A 1 287 ? 2.080 17.900 15.106 1.00 93.06 287 ASP A C 1
ATOM 2344 O O . ASP A 1 287 ? 1.014 18.086 15.701 1.00 93.06 287 ASP A O 1
ATOM 2348 N N . LYS A 1 288 ? 2.160 17.880 13.772 1.00 91.38 288 LYS A N 1
ATOM 2349 C CA . LYS A 1 288 ? 0.993 17.976 12.894 1.00 91.38 288 LYS A CA 1
ATOM 2350 C C . LYS A 1 288 ? 0.109 16.743 13.067 1.00 91.38 288 LYS A C 1
ATOM 2352 O O . LYS A 1 288 ? -1.080 16.887 13.340 1.00 91.38 288 LYS A O 1
ATOM 2357 N N . CYS A 1 289 ? 0.699 15.554 13.002 1.00 91.31 289 CYS A N 1
ATOM 2358 C CA . CYS A 1 289 ? 0.012 14.279 13.152 1.00 91.31 289 CYS A CA 1
ATOM 2359 C C . CYS A 1 289 ? -0.640 14.144 14.540 1.00 91.31 289 CYS A C 1
ATOM 2361 O O . CYS A 1 289 ? -1.826 13.834 14.637 1.00 91.31 289 CYS A O 1
ATOM 2363 N N . LYS A 1 290 ? 0.063 14.515 15.622 1.00 92.00 290 LYS A N 1
ATOM 2364 C CA . LYS A 1 290 ? -0.519 14.596 16.975 1.00 92.00 290 LYS A CA 1
ATOM 2365 C C . LYS A 1 290 ? -1.752 15.489 17.021 1.00 92.00 290 LYS A C 1
ATOM 2367 O O . LYS A 1 290 ? -2.790 15.073 17.528 1.00 92.00 290 LYS A O 1
ATOM 2372 N N . LYS A 1 291 ? -1.651 16.720 16.504 1.00 89.06 291 LYS A N 1
ATOM 2373 C CA . LYS A 1 291 ? -2.775 17.669 16.486 1.00 89.06 291 LYS A CA 1
ATOM 2374 C C . LYS A 1 291 ? -3.962 17.100 15.725 1.00 89.06 291 LYS A C 1
ATOM 2376 O O . LYS A 1 291 ? -5.078 17.213 16.219 1.00 89.06 291 LYS A O 1
ATOM 2381 N N . LEU A 1 292 ? -3.711 16.467 14.580 1.00 86.31 292 LEU A N 1
ATOM 2382 C CA . LEU A 1 292 ? -4.745 15.828 13.776 1.00 86.31 292 LEU A CA 1
ATOM 2383 C C . LEU A 1 292 ? -5.418 14.674 14.530 1.00 86.31 292 LEU A C 1
ATOM 2385 O O . LEU A 1 292 ? -6.642 14.637 14.580 1.00 86.31 292 LEU A O 1
ATOM 2389 N N . ILE A 1 293 ? -4.663 13.785 15.183 1.00 86.44 293 ILE A N 1
ATOM 2390 C CA . ILE A 1 293 ? -5.236 12.699 15.999 1.00 86.44 293 ILE A CA 1
ATOM 2391 C C . ILE A 1 293 ? -6.065 13.278 17.163 1.00 86.44 293 ILE A C 1
ATOM 2393 O O . ILE A 1 293 ? -7.179 12.839 17.451 1.00 86.44 293 ILE A O 1
ATOM 2397 N N . ILE A 1 294 ? -5.551 14.305 17.841 1.00 86.19 294 ILE A N 1
ATOM 2398 C CA . ILE A 1 294 ? -6.212 14.894 19.012 1.00 86.19 294 ILE A CA 1
ATOM 2399 C C . ILE A 1 294 ? -7.472 15.673 18.621 1.00 86.19 294 ILE A C 1
ATOM 2401 O O . ILE A 1 294 ? -8.484 15.551 19.314 1.00 86.19 294 ILE A O 1
ATOM 2405 N N . SER A 1 295 ? -7.451 16.453 17.534 1.00 81.25 295 SER A N 1
ATOM 2406 C CA . SER A 1 295 ? -8.619 17.226 17.076 1.00 81.25 295 SER A CA 1
ATOM 2407 C C . SER A 1 295 ? -9.804 16.324 16.752 1.00 81.25 295 SER A C 1
ATOM 2409 O O . SER A 1 295 ? -10.960 16.701 16.910 1.00 81.25 295 SER A O 1
ATOM 2411 N N . HIS A 1 296 ? -9.496 15.098 16.363 1.00 75.50 296 HIS A N 1
ATOM 2412 C CA . HIS A 1 296 ? -10.435 14.101 15.912 1.00 75.50 296 HIS A CA 1
ATOM 2413 C C . HIS A 1 296 ? -10.789 13.056 16.989 1.00 75.50 296 HIS A C 1
ATOM 2415 O O . HIS A 1 296 ? -11.568 12.136 16.742 1.00 75.50 296 HIS A O 1
ATOM 2421 N N . ARG A 1 297 ? -10.272 13.194 18.222 1.00 72.62 297 ARG A N 1
ATOM 2422 C CA . ARG A 1 297 ? -10.448 12.249 19.356 1.00 72.62 297 ARG A CA 1
ATOM 2423 C C . ARG A 1 297 ? -11.889 11.829 19.648 1.00 72.62 297 ARG A C 1
ATOM 2425 O O . ARG A 1 297 ? -12.115 10.708 20.092 1.00 72.62 297 ARG A O 1
ATOM 2432 N N . ASN A 1 298 ? -12.852 12.721 19.421 1.00 63.91 298 ASN A N 1
ATOM 2433 C CA . ASN A 1 298 ? -14.268 12.448 19.678 1.00 63.91 298 ASN A CA 1
ATOM 2434 C C . ASN A 1 298 ? -14.856 11.524 18.605 1.00 63.91 298 ASN A C 1
ATOM 2436 O O . ASN A 1 298 ? -15.673 10.663 18.910 1.00 63.91 298 ASN A O 1
ATOM 2440 N N . THR A 1 299 ? -14.371 11.654 17.375 1.00 63.38 299 THR A N 1
ATOM 2441 C CA . THR A 1 299 ? -14.683 10.778 16.248 1.00 63.38 299 THR A CA 1
ATOM 2442 C C . THR A 1 299 ? -13.930 9.439 16.367 1.00 63.38 299 THR A C 1
ATOM 2444 O O . THR A 1 299 ? -14.436 8.402 15.957 1.00 63.38 299 THR A O 1
ATOM 2447 N N . TYR A 1 300 ? -12.764 9.408 17.032 1.00 55.56 300 TYR A N 1
ATOM 2448 C CA . TYR A 1 300 ? -12.056 8.164 17.387 1.00 55.56 300 TYR A CA 1
ATOM 2449 C C . TYR A 1 300 ? -12.753 7.323 18.476 1.00 55.56 300 TYR A C 1
ATOM 2451 O O . TYR A 1 300 ? -12.380 6.161 18.661 1.00 55.56 300 TYR A O 1
ATOM 2459 N N . ALA A 1 301 ? -13.754 7.862 19.186 1.00 52.38 301 ALA A N 1
ATOM 2460 C CA . ALA A 1 301 ? -14.326 7.247 20.385 1.00 52.38 301 ALA A CA 1
ATOM 2461 C C . ALA A 1 301 ? -15.770 6.687 20.277 1.00 52.38 301 ALA A C 1
ATOM 2463 O O . ALA A 1 301 ? -16.570 7.008 21.158 1.00 52.38 301 ALA A O 1
ATOM 2464 N N . PRO A 1 302 ? -16.139 5.784 19.337 1.00 46.78 302 PRO A N 1
ATOM 2465 C CA . PRO A 1 302 ? -17.466 5.162 19.406 1.00 46.78 302 PRO A CA 1
ATOM 2466 C C . PRO A 1 302 ? -17.547 3.820 20.155 1.00 46.78 302 PRO A C 1
ATOM 2468 O O . PRO A 1 302 ? -18.656 3.329 20.315 1.00 46.78 302 PRO A O 1
ATOM 2471 N N . LEU A 1 303 ? -16.448 3.179 20.599 1.00 44.19 303 LEU A N 1
ATOM 2472 C CA . LEU A 1 303 ? -16.531 1.756 21.016 1.00 44.19 303 LEU A CA 1
ATOM 2473 C C . LEU A 1 303 ? -15.926 1.339 22.373 1.00 44.19 303 LEU A C 1
ATOM 2475 O O . LEU A 1 303 ? -16.186 0.212 22.785 1.00 44.19 303 LEU A O 1
ATOM 2479 N N . SER A 1 304 ? -15.174 2.172 23.106 1.00 44.09 304 SER A N 1
ATOM 2480 C CA . SER A 1 304 ? -14.534 1.703 24.363 1.00 44.09 304 SER A CA 1
ATOM 2481 C C . SER A 1 304 ? -14.417 2.707 25.518 1.00 44.09 304 SER A C 1
ATOM 2483 O O . SER A 1 304 ? -13.930 2.345 26.586 1.00 44.09 304 SER A O 1
ATOM 2485 N N . GLY A 1 305 ? -14.912 3.939 25.376 1.00 52.38 305 GLY A N 1
ATOM 2486 C CA . GLY A 1 305 ? -14.696 4.976 26.389 1.00 52.38 305 GLY A CA 1
ATOM 2487 C C . GLY A 1 305 ? -13.288 5.580 26.296 1.00 52.38 305 GLY A C 1
ATOM 2488 O O . GLY A 1 305 ? -12.315 4.892 26.032 1.00 52.38 305 GLY A O 1
ATOM 2489 N N . ARG A 1 306 ? -13.225 6.911 26.432 1.00 57.59 306 ARG A N 1
ATOM 2490 C CA . ARG A 1 306 ? -12.034 7.790 26.435 1.00 57.59 306 ARG A CA 1
ATOM 2491 C C . ARG A 1 306 ? -10.783 7.253 25.714 1.00 57.59 306 ARG A C 1
ATOM 2493 O O . ARG A 1 306 ? -9.973 6.547 26.301 1.00 57.59 306 ARG A O 1
ATOM 2500 N N . PHE A 1 307 ? -10.551 7.738 24.494 1.00 66.62 307 PHE A N 1
ATOM 2501 C CA . PHE A 1 307 ? -9.248 7.645 23.830 1.00 66.62 307 PHE A CA 1
ATOM 2502 C C . PHE A 1 307 ? -8.166 8.307 24.714 1.00 66.62 307 PHE A C 1
ATOM 2504 O O . PHE A 1 307 ? -8.297 9.500 25.013 1.00 66.62 307 PHE A O 1
ATOM 2511 N N . PRO A 1 308 ? -7.138 7.580 25.191 1.00 73.31 308 PRO A N 1
ATOM 2512 C CA . PRO A 1 308 ? -6.152 8.138 26.109 1.00 73.31 308 PRO A CA 1
ATOM 2513 C C . PRO A 1 308 ? -5.187 9.053 25.347 1.00 73.31 308 PRO A C 1
ATOM 2515 O O . PRO A 1 308 ? -4.248 8.622 24.682 1.00 73.31 308 PRO A O 1
ATOM 2518 N N . ILE A 1 309 ? -5.452 10.354 25.461 1.00 79.56 309 ILE A N 1
ATOM 2519 C CA . ILE A 1 309 ? -4.726 11.426 24.768 1.00 79.56 309 ILE A CA 1
ATOM 2520 C C . ILE A 1 309 ? -3.293 11.572 25.287 1.00 79.56 309 ILE A C 1
ATOM 2522 O O . ILE A 1 309 ? -2.402 11.930 24.522 1.00 79.56 309 ILE A O 1
ATOM 2526 N N . SER A 1 310 ? -3.055 11.270 26.566 1.00 82.88 310 SER A N 1
ATOM 2527 C CA . SER A 1 310 ? -1.763 11.510 27.216 1.00 82.88 310 SER A CA 1
ATOM 2528 C C . SER A 1 310 ? -0.603 10.832 26.487 1.00 82.88 310 SER A C 1
ATOM 2530 O O . SER A 1 310 ? 0.428 11.465 26.296 1.00 82.88 310 SER A O 1
ATOM 2532 N N . GLY A 1 311 ? -0.786 9.592 26.014 1.00 85.81 311 GLY A N 1
ATOM 2533 C CA . GLY A 1 311 ? 0.234 8.871 25.244 1.00 85.81 311 GLY A CA 1
ATOM 2534 C C . GLY A 1 311 ? 0.513 9.485 23.866 1.00 85.81 311 GLY A C 1
ATOM 2535 O O . GLY A 1 311 ? 1.648 9.461 23.395 1.00 85.81 311 GLY A O 1
ATOM 2536 N N . ILE A 1 312 ? -0.501 10.079 23.234 1.00 91.50 312 ILE A N 1
ATOM 2537 C CA . ILE A 1 312 ? -0.360 10.783 21.952 1.00 91.50 312 ILE A CA 1
ATOM 2538 C C . ILE A 1 312 ? 0.386 12.106 22.151 1.00 91.50 312 ILE A C 1
ATOM 2540 O O . ILE A 1 312 ? 1.326 12.405 21.418 1.00 91.50 312 ILE A O 1
ATOM 2544 N N . GLU A 1 313 ? 0.018 12.882 23.172 1.00 91.50 313 GLU A N 1
ATOM 2545 C CA . GLU A 1 313 ? 0.677 14.153 23.494 1.00 91.50 313 GLU A CA 1
ATOM 2546 C C . GLU A 1 313 ? 2.148 13.950 23.870 1.00 91.50 313 GLU A C 1
ATOM 2548 O O . GLU A 1 313 ? 3.018 14.677 23.379 1.00 91.50 313 GLU A O 1
ATOM 2553 N N . SER A 1 314 ? 2.438 12.931 24.686 1.00 93.56 314 SER A N 1
ATOM 2554 C CA . SER A 1 314 ? 3.781 12.668 25.209 1.00 93.56 314 SER A CA 1
ATOM 2555 C C . SER A 1 314 ? 4.732 11.984 24.227 1.00 93.56 314 SER A C 1
ATOM 2557 O O . SER A 1 314 ? 5.921 11.903 24.529 1.00 93.56 314 SER A O 1
ATOM 2559 N N . ALA A 1 315 ? 4.250 11.465 23.091 1.00 96.38 315 ALA A N 1
ATOM 2560 C CA . ALA A 1 315 ? 5.091 10.759 22.121 1.00 96.38 315 ALA A CA 1
ATOM 2561 C C . ALA A 1 315 ? 6.235 11.657 21.619 1.00 96.38 315 ALA A C 1
ATOM 2563 O O . ALA A 1 315 ? 6.003 12.782 21.185 1.00 96.38 315 ALA A O 1
ATOM 2564 N N . ARG A 1 316 ? 7.483 11.199 21.668 1.00 97.00 316 ARG A N 1
ATOM 2565 C CA . ARG A 1 316 ? 8.653 12.039 21.335 1.00 97.00 316 ARG A CA 1
ATOM 2566 C C . ARG A 1 316 ? 9.087 11.925 19.878 1.00 97.00 316 ARG A C 1
ATOM 2568 O O . ARG A 1 316 ? 9.877 12.738 19.414 1.00 97.00 316 ARG A O 1
ATOM 2575 N N . ASN A 1 317 ? 8.590 10.909 19.186 1.00 96.69 317 ASN A N 1
ATOM 2576 C CA . ASN A 1 317 ? 8.879 10.595 17.795 1.00 96.69 317 ASN A CA 1
ATOM 2577 C C . ASN A 1 317 ? 7.681 9.857 17.168 1.00 96.69 317 ASN A C 1
ATOM 2579 O O . ASN A 1 317 ? 6.743 9.466 17.869 1.00 96.69 317 ASN A O 1
ATOM 2583 N N . MET A 1 318 ? 7.711 9.677 15.849 1.00 96.12 318 MET A N 1
ATOM 2584 C CA . MET A 1 318 ? 6.637 9.064 15.072 1.00 96.12 318 MET A CA 1
ATOM 2585 C C . MET A 1 318 ? 6.462 7.573 15.394 1.00 96.12 318 MET A C 1
ATOM 2587 O O . MET A 1 318 ? 5.339 7.080 15.384 1.00 96.12 318 MET A O 1
ATOM 2591 N N . GLY A 1 319 ? 7.538 6.867 15.759 1.00 96.62 319 GLY A N 1
ATOM 2592 C CA . GLY A 1 319 ? 7.469 5.475 16.217 1.00 96.62 319 GLY A CA 1
ATOM 2593 C C . GLY A 1 319 ? 6.655 5.326 17.504 1.00 96.62 319 GLY A C 1
ATOM 2594 O O . GLY A 1 319 ? 5.699 4.557 17.546 1.00 96.62 319 GLY A O 1
ATOM 2595 N N . GLU A 1 320 ? 6.968 6.125 18.529 1.00 96.94 320 GLU A N 1
ATOM 2596 C CA . GLU A 1 320 ? 6.202 6.186 19.783 1.00 96.94 320 GLU A CA 1
ATOM 2597 C C . GLU A 1 320 ? 4.750 6.626 19.540 1.00 96.94 320 GLU A C 1
ATOM 2599 O O . GLU A 1 320 ? 3.826 6.092 20.157 1.00 96.94 320 GLU A O 1
ATOM 2604 N N . LEU A 1 321 ? 4.534 7.594 18.637 1.00 96.06 321 LEU A N 1
ATOM 2605 C CA . LEU A 1 321 ? 3.193 8.067 18.292 1.00 96.06 321 LEU A CA 1
ATOM 2606 C C . LEU A 1 321 ? 2.357 6.942 17.677 1.00 96.06 321 LEU A C 1
ATOM 2608 O O . LEU A 1 321 ? 1.243 6.693 18.142 1.00 96.06 321 LEU A O 1
ATOM 2612 N N . LEU A 1 322 ? 2.890 6.267 16.654 1.00 95.44 322 LEU A N 1
ATOM 2613 C CA . LEU A 1 322 ? 2.194 5.190 15.960 1.00 95.44 322 LEU A CA 1
ATOM 2614 C C . LEU A 1 322 ? 1.961 3.995 16.888 1.00 95.44 322 LEU A C 1
ATOM 2616 O O . LEU A 1 322 ? 0.872 3.431 16.878 1.00 95.44 322 LEU A O 1
ATOM 2620 N N . GLU A 1 323 ? 2.922 3.649 17.748 1.00 95.69 323 GLU A N 1
ATOM 2621 C CA . GLU A 1 323 ? 2.748 2.585 18.740 1.00 95.69 323 GLU A CA 1
ATOM 2622 C C . GLU A 1 323 ? 1.583 2.887 19.693 1.00 95.69 323 GLU A C 1
ATOM 2624 O O . GLU A 1 323 ? 0.682 2.061 19.866 1.00 95.69 323 GLU A O 1
ATOM 2629 N N . ASN A 1 324 ? 1.568 4.085 20.285 1.00 93.44 324 ASN A N 1
ATOM 2630 C CA . ASN A 1 324 ? 0.501 4.505 21.193 1.00 93.44 324 ASN A CA 1
ATOM 2631 C C . ASN A 1 324 ? -0.853 4.568 20.475 1.00 93.44 324 ASN A C 1
ATOM 2633 O O . ASN A 1 324 ? -1.872 4.139 21.021 1.00 93.44 324 ASN A O 1
ATOM 2637 N N . HIS A 1 325 ? -0.865 5.051 19.233 1.00 91.38 325 HIS A N 1
ATOM 2638 C CA . HIS A 1 325 ? -2.055 5.072 18.390 1.00 91.38 325 HIS A CA 1
ATOM 2639 C C . HIS A 1 325 ? -2.588 3.663 18.113 1.00 91.38 325 HIS A C 1
ATOM 2641 O O . HIS A 1 325 ? -3.762 3.391 18.365 1.00 91.38 325 HIS A O 1
ATOM 2647 N N . MET A 1 326 ? -1.735 2.735 17.676 1.00 91.50 326 MET A N 1
ATOM 2648 C CA . MET A 1 326 ? -2.115 1.345 17.416 1.00 91.50 326 MET A CA 1
ATOM 2649 C C . MET A 1 326 ? -2.637 0.659 18.679 1.00 91.50 326 MET A C 1
ATOM 2651 O O . MET A 1 326 ? -3.680 0.008 18.619 1.00 91.50 326 MET A O 1
ATOM 2655 N N . ARG A 1 327 ? -1.984 0.851 19.835 1.00 89.94 327 ARG A N 1
ATOM 2656 C CA . ARG A 1 327 ? -2.463 0.314 21.121 1.00 89.94 327 ARG A CA 1
ATOM 2657 C C . ARG A 1 327 ? -3.872 0.794 21.448 1.00 89.94 327 ARG A C 1
ATOM 2659 O O . ARG A 1 327 ? -4.730 -0.022 21.779 1.00 89.94 327 ARG A O 1
ATOM 2666 N N . ASN A 1 328 ? -4.138 2.083 21.255 1.00 86.56 328 ASN A N 1
ATOM 2667 C CA . ASN A 1 328 ? -5.461 2.662 21.482 1.00 86.56 328 ASN A CA 1
ATOM 2668 C C . ASN A 1 328 ? -6.517 2.137 20.500 1.00 86.56 328 ASN A C 1
ATOM 2670 O O . ASN A 1 328 ? -7.670 1.939 20.878 1.00 86.56 328 ASN A O 1
ATOM 2674 N N . ARG A 1 329 ? -6.154 1.940 19.227 1.00 84.69 329 ARG A N 1
ATOM 2675 C CA . ARG A 1 329 ? -7.098 1.553 18.163 1.00 84.69 329 ARG A CA 1
ATOM 2676 C C . ARG A 1 329 ? -7.409 0.059 18.146 1.00 84.69 329 ARG A C 1
ATOM 2678 O O . ARG A 1 329 ? -8.510 -0.323 17.750 1.00 84.69 329 ARG A O 1
ATOM 2685 N N . LEU A 1 330 ? -6.452 -0.763 18.565 1.00 88.31 330 LEU A N 1
ATOM 2686 C CA . LEU A 1 330 ? -6.508 -2.223 18.488 1.00 88.31 330 LEU A CA 1
ATOM 2687 C C . LEU A 1 330 ? -6.658 -2.892 19.864 1.00 88.31 330 LEU A C 1
ATOM 2689 O O . LEU A 1 330 ? -6.735 -4.118 19.933 1.00 88.31 330 LEU A O 1
ATOM 2693 N N . ASN A 1 331 ? -6.727 -2.107 20.947 1.00 84.44 331 ASN A N 1
ATOM 2694 C CA . ASN A 1 331 ? -6.773 -2.586 22.334 1.00 84.44 331 ASN A CA 1
ATOM 2695 C C . ASN A 1 331 ? -5.632 -3.574 22.655 1.00 84.44 331 ASN 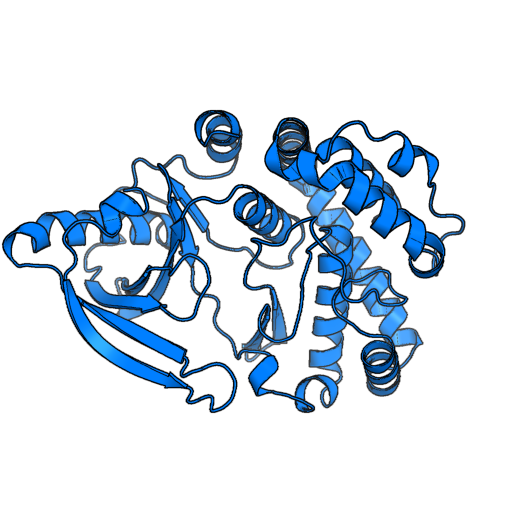A C 1
ATOM 2697 O O . ASN A 1 331 ? -5.890 -4.631 23.242 1.00 84.44 331 ASN A O 1
ATOM 2701 N N . LEU A 1 332 ? -4.410 -3.266 22.198 1.00 82.81 332 LEU A N 1
ATOM 2702 C CA . LEU A 1 332 ? -3.227 -4.133 22.337 1.00 82.81 332 LEU A CA 1
ATOM 2703 C C . LEU A 1 332 ? -2.701 -4.217 23.767 1.00 82.81 332 LEU A C 1
ATOM 2705 O O . LEU A 1 332 ? -2.734 -3.189 24.481 1.00 82.81 332 LEU A O 1
#